Protein AF-A0AA36JBZ3-F1 (afdb_monomer)

pLDDT: mean 94.08, std 8.35, range [51.62, 98.69]

Sequence (199 aa):
MEAESQLAEFRVLQGPLFKKPGKDPAGPKVIRQTRKVGTTVPTTGRTWTGPAGGTWVELAQEKPGWMLVEGPGFNQPGPLLEEVKPGDEEPIVLFALSPIDDSKFCEICLKPNHTVKHAKHWLALRMPGLKVENIIVAKEKPSEKTHGQGLRNFPANWLLDDEVRMRDTPFKDGDELVFFYMGDAAQDVAAAKERLTAS

Solvent-accessible surface area (backbone atoms only — not comparable to full-atom values): 11401 Å² total; per-residue (Å²): 133,82,75,82,71,60,75,32,40,30,30,24,40,35,38,73,40,44,33,30,68,42,85,55,80,83,52,87,59,73,45,80,48,78,52,65,57,59,42,74,43,64,20,46,64,48,70,48,71,45,98,77,66,24,37,26,37,33,41,62,52,98,73,44,20,29,36,49,28,36,45,73,95,70,93,55,74,67,60,28,38,43,79,58,56,95,84,63,70,78,60,34,34,27,35,30,58,34,94,82,76,66,44,83,68,48,66,46,56,40,43,45,82,38,26,43,46,54,54,35,48,52,50,23,52,77,43,54,41,51,55,53,90,37,50,45,44,36,72,64,75,80,48,76,93,50,60,86,54,55,78,91,65,53,63,72,89,41,52,57,58,52,80,45,32,44,67,80,44,87,71,52,68,72,33,75,55,37,66,47,68,78,62,60,62,66,61,34,30,49,57,36,50,54,54,66,73,74,110

Foldseek 3Di:
DPPPQDKWKKFFFFFWKKKDFDQDQQDPDIDIDGDDGQDIFIFSQDWDQYPQRWIWTWGPDPGTIIITQDGPDPPQFDGRIDIDDVPFDRWAKAWEADQPPRHGQGIGTFGQQAFQLVVLVVVCRSQPQADSVQKWWFLDDDDPVCPPVPPVNPPPVRTGDRNHGPNNGPDGHYYYGDMDGNDDSVVRSVVRVVVVVVD

Mean predicted aligned error: 3.93 Å

Organism: NCBI:txid2562239

Secondary structure (DSSP, 8-state):
-------EEEEE-SSEEEEEESS-TT-S--EEEE--TT-EEEEEEEEEE-TTS-EEEEE-SSS-EEEEEE-SSSS--S-SEEEEPTTPPPPEEEEEE-TTT--EEEEEEE-TT-BHHHHHHHHHHHSTT--GGGEEEBSSPPPGGGTTS-GGGS-GGGBPPTT-BGGGSS--TT-EE-EEESS-HHHHHHHHHHHHHH-

Nearest PDB structures (foldseek):
  6u4k-assembly1_A  TM=6.296E-01  e=6.791E-02  Homo sapiens
  8tee-assembly1_B-2  TM=6.832E-01  e=1.504E-01  Mus musculus
  4a20-assembly1_A  TM=7.387E-01  e=3.731E-01  Saccharomyces cerevisiae
  6jpp-assembly1_A  TM=6.662E-01  e=5.876E-01  Homo sapiens
  5kho-assembly1_A  TM=7.827E-01  e=6.381E+00  Homo sapiens

Radius of gyration: 19.34 Å; Cα contacts (8 Å, |Δi|>4): 386; chains: 1; bounding box: 48×29×60 Å

Structure (mmCIF, N/CA/C/O backbone):
data_AF-A0AA36JBZ3-F1
#
_entry.id   AF-A0AA36JBZ3-F1
#
loop_
_atom_site.group_PDB
_atom_site.id
_atom_site.type_symbol
_atom_site.label_atom_id
_atom_site.label_alt_id
_atom_site.label_comp_id
_atom_site.label_asym_id
_atom_site.label_entity_id
_atom_site.label_seq_id
_atom_site.pdbx_PDB_ins_code
_atom_site.Cartn_x
_atom_site.Cartn_y
_atom_site.Cartn_z
_atom_site.occupancy
_atom_site.B_iso_or_equiv
_atom_site.auth_seq_id
_atom_site.auth_comp_id
_atom_site.auth_asym_id
_atom_site.auth_atom_id
_atom_site.pdbx_PDB_model_num
ATOM 1 N N . MET A 1 1 ? -13.295 -15.670 34.620 1.00 51.62 1 MET A N 1
ATOM 2 C CA . MET A 1 1 ? -11.966 -15.629 33.981 1.00 51.62 1 MET A CA 1
ATOM 3 C C . MET A 1 1 ? -12.069 -14.627 32.855 1.00 51.62 1 MET A C 1
ATOM 5 O O . MET A 1 1 ? -12.674 -14.938 31.839 1.00 51.62 1 MET A O 1
ATOM 9 N N . GLU A 1 2 ? -11.621 -13.398 33.086 1.00 62.22 2 GLU A N 1
ATOM 10 C CA . GLU A 1 2 ? -11.439 -12.441 31.996 1.00 62.22 2 GLU A CA 1
ATOM 11 C C . GLU A 1 2 ? -10.226 -12.925 31.201 1.00 62.22 2 GLU A C 1
ATOM 13 O O . GLU A 1 2 ? -9.165 -13.145 31.781 1.00 62.22 2 GLU A O 1
ATOM 18 N N . ALA A 1 3 ? -10.402 -13.207 29.911 1.00 68.56 3 ALA A N 1
ATOM 19 C CA . ALA A 1 3 ? -9.271 -13.512 29.049 1.00 68.56 3 ALA A CA 1
ATOM 20 C C . ALA A 1 3 ? -8.375 -12.269 29.013 1.00 68.56 3 ALA A C 1
ATOM 22 O O . ALA A 1 3 ? -8.860 -11.184 28.683 1.00 68.56 3 ALA A O 1
ATOM 23 N N . GLU A 1 4 ? -7.098 -12.412 29.372 1.00 72.25 4 GLU A N 1
ATOM 24 C CA . GLU A 1 4 ? -6.111 -11.359 29.147 1.00 72.25 4 GLU A CA 1
ATOM 25 C C . GLU A 1 4 ? -6.106 -11.044 27.649 1.00 72.25 4 GLU A C 1
ATOM 27 O O . GLU A 1 4 ? -5.671 -11.848 26.824 1.00 72.25 4 GLU A O 1
ATOM 32 N N . SER A 1 5 ? -6.680 -9.896 27.288 1.00 76.38 5 SER A N 1
ATOM 33 C CA . SER A 1 5 ? -6.695 -9.425 25.908 1.00 76.38 5 SER A CA 1
ATOM 34 C C . SER A 1 5 ? -5.256 -9.101 25.538 1.00 76.38 5 SER A C 1
ATOM 36 O O . SER A 1 5 ? -4.715 -8.092 25.993 1.00 76.38 5 SER A O 1
ATOM 38 N N . GLN A 1 6 ? -4.619 -9.972 24.757 1.00 86.81 6 GLN A N 1
ATOM 39 C CA . GLN A 1 6 ? -3.288 -9.700 24.231 1.00 86.81 6 GLN A CA 1
ATOM 40 C C . GLN A 1 6 ? -3.363 -8.430 23.381 1.00 86.81 6 GLN A C 1
ATOM 42 O O . GLN A 1 6 ? -4.219 -8.307 22.504 1.00 86.81 6 GLN A O 1
ATOM 47 N N . LEU A 1 7 ? -2.506 -7.456 23.691 1.00 95.12 7 LEU A N 1
ATOM 48 C CA . LEU A 1 7 ? -2.361 -6.268 22.860 1.00 95.12 7 LEU A CA 1
ATOM 49 C C . LEU A 1 7 ? -1.900 -6.705 21.468 1.00 95.12 7 LEU A C 1
ATOM 51 O O . LEU A 1 7 ? -1.009 -7.543 21.344 1.00 95.12 7 LEU A O 1
ATOM 55 N N . ALA A 1 8 ? -2.508 -6.125 20.440 1.00 96.69 8 ALA A N 1
ATOM 56 C CA . ALA A 1 8 ? -2.151 -6.370 19.051 1.00 96.69 8 ALA A CA 1
ATOM 57 C C . ALA A 1 8 ? -1.614 -5.083 18.429 1.00 96.69 8 ALA A C 1
ATOM 59 O O . ALA A 1 8 ? -2.025 -3.978 18.796 1.00 96.69 8 ALA A O 1
ATOM 60 N N . GLU A 1 9 ? -0.731 -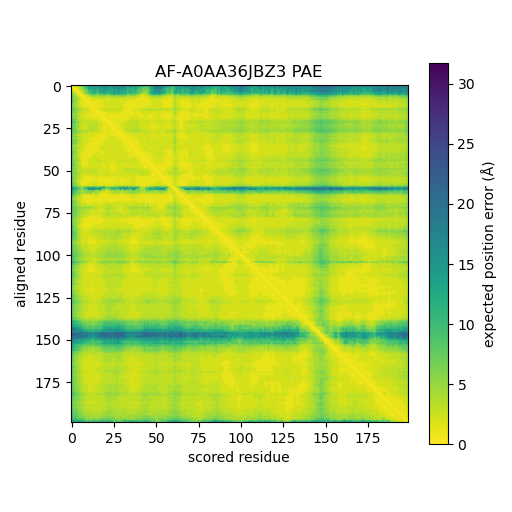5.205 17.449 1.00 97.31 9 GLU A N 1
ATOM 61 C CA . GLU A 1 9 ? -0.212 -4.063 16.706 1.00 97.31 9 GLU A CA 1
ATOM 62 C C . GLU A 1 9 ? -0.709 -4.100 15.269 1.00 97.31 9 GLU A C 1
ATOM 64 O O . GLU A 1 9 ? -0.748 -5.150 14.637 1.00 97.31 9 GLU A O 1
ATOM 69 N N . PHE A 1 10 ? -1.093 -2.939 14.746 1.00 98.12 10 PHE A N 1
ATOM 70 C CA . PHE A 1 10 ? -1.503 -2.790 13.356 1.00 98.12 10 PHE A CA 1
ATOM 71 C C . PHE A 1 10 ? -0.575 -1.815 12.645 1.00 98.12 10 PHE A C 1
ATOM 73 O O . PHE A 1 10 ? -0.396 -0.677 13.076 1.00 98.12 10 PHE A O 1
ATOM 80 N N . ARG A 1 11 ? 0.006 -2.247 11.534 1.00 98.31 11 ARG A N 1
ATOM 81 C CA . ARG A 1 11 ? 0.884 -1.463 10.675 1.00 98.31 11 ARG A CA 1
ATOM 82 C C . ARG A 1 11 ? 0.077 -0.604 9.716 1.00 98.31 11 ARG A C 1
ATOM 84 O O . ARG A 1 11 ? -0.879 -1.071 9.106 1.00 98.31 11 ARG A O 1
ATOM 91 N N . VAL A 1 12 ? 0.489 0.647 9.555 1.00 98.50 12 VAL A N 1
ATOM 92 C CA . VAL A 1 12 ? -0.096 1.603 8.614 1.00 98.50 12 VAL A CA 1
ATOM 93 C C . VAL A 1 12 ? 0.371 1.282 7.199 1.00 98.50 12 VAL A C 1
ATOM 95 O O . VAL A 1 12 ? 1.534 1.494 6.866 1.00 98.50 12 VAL A O 1
ATOM 98 N N . LEU A 1 13 ? -0.541 0.820 6.347 1.00 98.31 13 LEU A N 1
ATOM 99 C CA . LEU A 1 13 ? -0.263 0.553 4.934 1.00 98.31 13 LEU A CA 1
ATOM 100 C C . LEU A 1 13 ? -0.500 1.779 4.047 1.00 98.31 13 LEU A C 1
ATOM 102 O O . LEU A 1 13 ? 0.112 1.903 2.990 1.00 98.31 13 LEU A O 1
ATOM 106 N N . GLN A 1 14 ? -1.374 2.697 4.474 1.00 97.75 14 GLN A N 1
ATOM 107 C CA . GLN A 1 14 ? -1.726 3.903 3.722 1.00 97.75 14 GLN A CA 1
ATOM 108 C C . GLN A 1 14 ? -1.789 5.126 4.641 1.00 97.75 14 GLN A C 1
ATOM 110 O O . GLN A 1 14 ? -2.260 5.045 5.772 1.00 97.75 14 GLN A O 1
ATOM 115 N N . GLY A 1 15 ? -1.327 6.279 4.150 1.00 95.94 15 GLY A N 1
ATOM 116 C CA . GLY A 1 15 ? -1.215 7.489 4.968 1.00 95.94 15 GLY A CA 1
ATOM 117 C C . GLY A 1 15 ? -2.554 8.025 5.503 1.00 95.94 15 GLY A C 1
ATOM 118 O O . GLY A 1 15 ? -2.656 8.310 6.700 1.00 95.94 15 GLY A O 1
ATOM 119 N N . PRO A 1 16 ? -3.596 8.183 4.662 1.00 97.44 16 PRO A N 1
ATOM 120 C CA . PRO A 1 16 ? -4.928 8.564 5.123 1.00 97.44 16 PRO A CA 1
ATOM 121 C C . PRO A 1 16 ? -5.594 7.436 5.917 1.00 97.44 16 PRO A C 1
ATOM 123 O O . PRO A 1 16 ? -5.864 6.371 5.375 1.00 97.44 16 PRO A O 1
ATOM 126 N N . LEU A 1 17 ? -5.937 7.705 7.174 1.00 97.94 17 LEU A N 1
ATOM 127 C CA . LEU A 1 17 ? -6.653 6.789 8.055 1.00 97.94 17 LEU A CA 1
ATOM 128 C C . LEU A 1 17 ? -7.955 7.414 8.553 1.00 97.94 17 LEU A C 1
ATOM 130 O O . LEU A 1 17 ? -8.086 8.636 8.675 1.00 97.94 17 LEU A O 1
ATOM 134 N N . PHE A 1 18 ? -8.909 6.557 8.901 1.00 98.19 18 PHE A N 1
ATOM 135 C CA . PHE A 1 18 ? -10.221 6.963 9.394 1.00 98.19 18 PHE A CA 1
ATOM 136 C C . PHE A 1 18 ? -10.418 6.438 10.807 1.00 98.19 18 PHE A C 1
ATOM 138 O O . PHE A 1 18 ? -10.163 5.267 11.084 1.00 98.19 18 PHE A O 1
ATOM 145 N N . LYS A 1 19 ? -10.845 7.318 11.714 1.00 98.06 19 LYS A N 1
ATOM 146 C CA . LYS A 1 19 ? -11.070 7.002 13.124 1.00 98.06 19 LYS A CA 1
ATOM 147 C C . LYS A 1 19 ? -12.498 7.339 13.5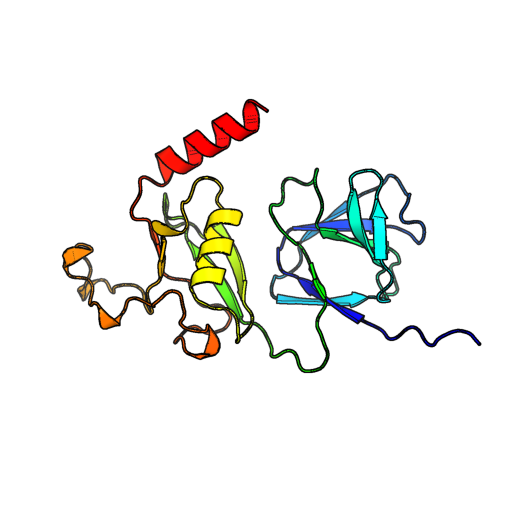34 1.00 98.06 19 LYS A C 1
ATOM 149 O O . LYS A 1 19 ? -12.983 8.431 13.251 1.00 98.06 19 LYS A O 1
ATOM 154 N N . LYS A 1 20 ? -13.140 6.451 14.283 1.00 97.88 20 LYS A N 1
ATOM 155 C CA . LYS A 1 20 ? -14.343 6.744 15.069 1.00 97.88 20 LYS A CA 1
ATOM 156 C C . LYS A 1 20 ? -13.921 7.056 16.506 1.00 97.88 20 LYS A C 1
ATOM 158 O O . LYS A 1 20 ? -13.288 6.207 17.134 1.00 97.88 20 LYS A O 1
ATOM 163 N N . PRO A 1 21 ? -14.150 8.275 17.024 1.00 97.62 21 PRO A N 1
ATOM 164 C CA . PRO A 1 21 ? -13.794 8.612 18.396 1.00 97.62 21 PRO A CA 1
ATOM 165 C C . PRO A 1 21 ? -14.789 8.003 19.391 1.00 97.62 21 PRO A C 1
ATOM 167 O O . PRO A 1 21 ? -15.983 7.950 19.114 1.00 97.62 21 PRO A O 1
ATOM 170 N N . GLY A 1 22 ? -14.303 7.638 20.578 1.00 96.19 22 GLY A N 1
ATOM 171 C CA . GLY A 1 22 ? -15.135 7.085 21.650 1.00 96.19 22 GLY A CA 1
ATOM 172 C C . GLY A 1 22 ? -15.108 5.558 21.705 1.00 96.19 22 GLY A C 1
ATOM 173 O O . GLY A 1 22 ? -14.511 4.901 20.862 1.00 96.19 22 GLY A O 1
ATOM 174 N N . LYS A 1 23 ? -15.718 4.996 22.752 1.00 96.00 23 LYS A N 1
ATOM 175 C CA . LYS A 1 23 ? -15.734 3.541 22.976 1.00 96.00 23 LYS A CA 1
ATOM 176 C C . LYS A 1 23 ? -16.742 2.821 22.081 1.00 96.00 23 LYS A C 1
ATOM 178 O O . LYS A 1 23 ? -16.503 1.681 21.710 1.00 96.00 23 LYS A O 1
ATOM 183 N N . ASP A 1 24 ? -17.836 3.490 21.724 1.00 97.06 24 ASP A N 1
ATOM 184 C CA . ASP A 1 24 ? -18.884 2.923 20.878 1.00 97.06 24 ASP A CA 1
ATOM 185 C C . ASP A 1 24 ? -18.497 2.986 19.383 1.00 97.06 24 ASP A C 1
ATOM 187 O O . ASP A 1 24 ? -18.426 4.086 18.819 1.00 97.06 24 ASP A O 1
ATOM 191 N N . PRO A 1 25 ? -18.263 1.840 18.713 1.00 97.31 25 PRO A N 1
ATOM 192 C CA . PRO A 1 25 ? -17.968 1.823 17.282 1.00 97.31 25 PRO A CA 1
ATOM 193 C C . PRO A 1 25 ? -19.168 2.220 16.402 1.00 97.31 25 PRO A C 1
ATOM 195 O O . PRO A 1 25 ? -18.985 2.647 15.254 1.00 97.31 25 PRO A O 1
ATOM 198 N N . ALA A 1 26 ? -20.401 2.137 16.914 1.00 97.31 26 ALA A N 1
ATOM 199 C CA . ALA A 1 26 ? -21.603 2.518 16.174 1.00 97.31 26 ALA A CA 1
ATOM 200 C C . ALA A 1 26 ? -21.773 4.044 16.051 1.00 97.31 26 ALA A C 1
ATOM 202 O O . ALA A 1 26 ? -22.603 4.509 15.268 1.00 97.31 26 ALA A O 1
ATOM 203 N N . GLY A 1 27 ? -20.947 4.831 16.751 1.00 96.44 27 GLY A N 1
ATOM 204 C CA . G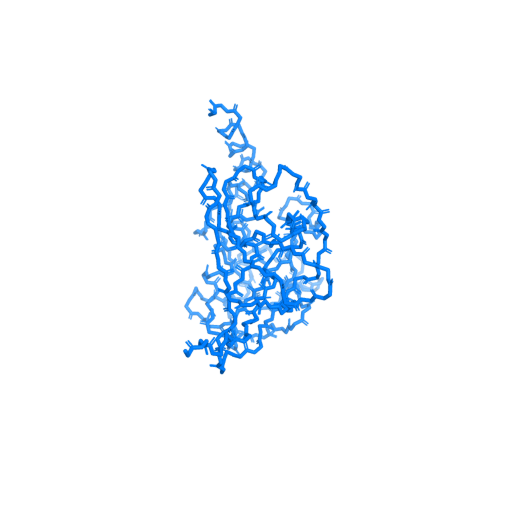LY A 1 27 ? -20.973 6.287 16.693 1.00 96.44 27 GLY A CA 1
ATOM 205 C C . GLY A 1 27 ? -20.897 6.830 15.252 1.00 96.44 27 GLY A C 1
ATOM 206 O O . GLY A 1 27 ? -20.078 6.362 14.447 1.00 96.44 27 GLY A O 1
ATOM 207 N N . PRO A 1 28 ? -21.705 7.848 14.897 1.00 96.25 28 PRO A N 1
ATOM 208 C CA . PRO A 1 28 ? -21.810 8.337 13.518 1.00 96.25 28 PRO A CA 1
ATOM 209 C C . PRO A 1 28 ? -20.586 9.150 13.076 1.00 96.25 28 PRO A C 1
ATOM 211 O O . PRO A 1 28 ? -20.330 9.305 11.884 1.00 96.25 28 PRO A O 1
ATOM 214 N N . LYS A 1 29 ? -19.813 9.682 14.028 1.00 97.75 29 LYS A N 1
ATOM 215 C CA . LYS A 1 29 ? -18.669 10.545 13.740 1.00 97.75 29 LYS A CA 1
ATOM 216 C C . LYS A 1 29 ? -17.484 9.723 13.235 1.00 97.75 29 LYS A C 1
ATOM 218 O O . LYS A 1 29 ? -16.972 8.867 13.949 1.00 97.75 29 LYS A O 1
ATOM 223 N N . VAL A 1 30 ? -16.990 10.062 12.049 1.00 97.88 30 VAL A N 1
ATOM 224 C CA . VAL A 1 30 ? -15.717 9.567 11.514 1.00 97.88 30 VAL A CA 1
ATOM 225 C C . VAL A 1 30 ? -14.812 10.763 11.248 1.00 97.88 30 VAL A C 1
ATOM 227 O O . VAL A 1 30 ? -15.228 11.736 10.625 1.00 97.88 30 VAL A O 1
ATOM 230 N N . ILE A 1 31 ? -13.579 10.709 11.741 1.00 97.94 31 ILE A N 1
ATOM 231 C CA . ILE A 1 31 ? -12.551 11.717 11.490 1.00 97.94 31 ILE A CA 1
ATOM 232 C C . ILE A 1 31 ? -11.475 11.130 10.583 1.00 97.94 31 ILE A C 1
ATOM 234 O O . ILE A 1 31 ? -11.046 9.990 10.768 1.00 97.94 31 ILE A O 1
ATOM 238 N N . ARG A 1 32 ? -11.025 11.921 9.611 1.00 97.94 32 ARG A N 1
ATOM 239 C CA . ARG A 1 32 ? -9.854 11.599 8.796 1.00 97.94 32 ARG A CA 1
ATOM 240 C C . ARG A 1 32 ? -8.608 12.136 9.491 1.00 97.94 32 ARG A C 1
ATOM 242 O O . ARG A 1 32 ? -8.600 13.272 9.956 1.00 97.94 32 ARG A O 1
ATOM 249 N N . GLN A 1 33 ? -7.563 11.327 9.552 1.00 97.50 33 GLN A N 1
ATOM 250 C CA . GLN A 1 33 ? -6.244 11.712 10.049 1.00 97.50 33 GLN A CA 1
ATOM 251 C C . GLN A 1 33 ? -5.167 11.133 9.132 1.00 97.50 33 GLN A C 1
ATOM 253 O O . GLN A 1 33 ? -5.409 10.142 8.449 1.00 97.50 33 GLN A O 1
ATOM 258 N N . THR A 1 34 ? -3.982 11.732 9.126 1.00 97.56 34 THR A N 1
ATOM 259 C CA . THR A 1 34 ? -2.836 11.216 8.367 1.00 97.56 34 THR A CA 1
ATOM 260 C C . THR A 1 34 ? -1.829 10.600 9.330 1.00 97.56 34 THR A C 1
ATOM 262 O O . THR A 1 34 ? -1.528 11.184 10.373 1.00 97.56 34 THR A O 1
ATOM 265 N N . ARG A 1 35 ? -1.308 9.420 8.997 1.00 97.44 35 ARG A N 1
ATOM 266 C CA . ARG A 1 35 ? -0.195 8.762 9.692 1.00 97.44 35 ARG A CA 1
ATOM 267 C C . ARG A 1 35 ? 0.913 8.434 8.696 1.00 97.44 35 ARG A C 1
ATOM 269 O O . ARG A 1 35 ? 0.667 8.355 7.498 1.00 97.44 35 ARG A O 1
ATOM 276 N N . LYS A 1 36 ? 2.135 8.263 9.198 1.00 97.81 36 LYS A N 1
ATOM 277 C CA . LYS A 1 36 ? 3.275 7.837 8.380 1.00 97.81 36 LYS A CA 1
ATOM 278 C C . LYS A 1 36 ? 3.105 6.356 8.016 1.00 97.81 36 LYS A C 1
ATOM 280 O O . LYS A 1 36 ? 2.887 5.539 8.914 1.00 97.81 36 LYS A O 1
ATOM 285 N N . VAL A 1 37 ? 3.203 6.019 6.731 1.00 98.44 37 VAL A N 1
ATOM 286 C CA . VAL A 1 37 ? 3.176 4.625 6.252 1.00 98.44 37 VAL A CA 1
ATOM 287 C C . VAL A 1 37 ? 4.335 3.837 6.877 1.00 98.44 37 VAL A C 1
ATOM 289 O O . VAL A 1 37 ? 5.395 4.399 7.147 1.00 98.44 37 VAL A O 1
ATOM 292 N N . GLY A 1 38 ? 4.106 2.562 7.189 1.00 97.88 38 GLY A N 1
ATOM 293 C CA . GLY A 1 38 ? 5.053 1.665 7.859 1.00 97.88 38 GLY A CA 1
ATOM 294 C C . GLY A 1 38 ? 5.064 1.756 9.387 1.00 97.88 38 GLY A C 1
ATOM 295 O O . GLY A 1 38 ? 5.503 0.815 10.036 1.00 97.88 38 GLY A O 1
ATOM 296 N N . THR A 1 39 ? 4.535 2.831 9.988 1.00 97.88 39 THR A N 1
ATOM 297 C CA . THR A 1 39 ? 4.428 2.921 11.459 1.00 97.88 39 THR A CA 1
ATOM 298 C C . THR A 1 39 ? 3.384 1.957 12.020 1.00 97.88 39 THR A C 1
ATOM 300 O O . THR A 1 39 ? 2.452 1.575 11.313 1.00 97.88 39 THR A O 1
ATOM 303 N N . THR A 1 40 ? 3.507 1.579 13.293 1.00 97.81 40 THR A N 1
ATOM 304 C CA . THR A 1 40 ? 2.532 0.724 13.982 1.00 97.81 40 THR A CA 1
ATOM 305 C C . THR A 1 40 ? 1.600 1.530 14.887 1.00 97.81 40 THR A C 1
ATOM 307 O O . THR A 1 40 ? 1.909 2.630 15.359 1.00 97.81 40 THR A O 1
ATOM 310 N N . VAL A 1 41 ? 0.406 0.988 15.099 1.00 97.19 41 VAL A N 1
ATOM 311 C CA . VAL A 1 41 ? -0.627 1.513 15.984 1.00 97.19 41 VAL A CA 1
ATOM 312 C C . VAL A 1 41 ? -0.962 0.419 16.995 1.00 97.19 41 VAL A C 1
ATOM 314 O O . VAL A 1 41 ? -1.396 -0.656 16.581 1.00 97.19 41 VAL A O 1
ATOM 317 N N . PRO A 1 42 ? -0.794 0.665 18.306 1.00 97.19 42 PRO A N 1
ATOM 318 C CA . PRO A 1 42 ? -1.180 -0.305 19.319 1.00 97.19 42 PRO A CA 1
ATOM 319 C C . PRO A 1 42 ? -2.706 -0.364 19.455 1.00 97.19 42 PRO A C 1
ATOM 321 O O . PRO A 1 42 ? -3.398 0.659 19.560 1.00 97.19 42 PRO A O 1
ATOM 324 N N . THR A 1 43 ? -3.232 -1.581 19.476 1.00 97.25 43 THR A N 1
ATOM 325 C CA . THR A 1 43 ? -4.659 -1.910 19.474 1.00 97.25 43 THR A CA 1
ATOM 326 C C . THR A 1 43 ? -4.976 -2.954 20.539 1.00 97.25 43 THR A C 1
ATOM 328 O O . THR A 1 43 ? -4.087 -3.622 21.068 1.00 97.25 43 THR A O 1
ATOM 331 N N . THR A 1 44 ? -6.255 -3.106 20.866 1.00 96.25 44 THR A N 1
ATOM 332 C CA . THR A 1 44 ? -6.714 -4.166 21.778 1.00 96.25 44 THR A CA 1
ATOM 333 C C . THR A 1 44 ? -6.924 -5.506 21.063 1.00 96.25 44 THR A C 1
ATOM 335 O O . THR A 1 44 ? -7.288 -6.482 21.712 1.00 96.25 44 THR A O 1
ATOM 338 N N . GLY A 1 45 ? -6.767 -5.546 19.732 1.00 95.62 45 GLY A N 1
ATOM 339 C CA . GLY A 1 45 ? -7.114 -6.689 18.880 1.00 95.62 45 GLY A CA 1
ATOM 340 C C . GLY A 1 45 ? -8.618 -6.866 18.638 1.00 95.62 45 GLY A C 1
ATOM 341 O O . GLY A 1 45 ? -9.015 -7.664 17.790 1.00 95.62 45 GLY A O 1
ATOM 342 N N . ARG A 1 46 ? -9.487 -6.114 19.331 1.00 96.31 46 ARG A N 1
ATOM 343 C CA . ARG A 1 46 ? -10.935 -6.196 19.107 1.00 96.31 46 ARG A CA 1
ATOM 344 C C . ARG A 1 46 ? -11.304 -5.567 17.778 1.00 96.31 46 ARG A C 1
ATOM 346 O O . ARG A 1 46 ? -10.927 -4.429 17.493 1.00 96.31 46 ARG A O 1
ATOM 353 N N . THR A 1 47 ? -12.101 -6.294 17.007 1.00 97.94 47 THR A N 1
ATOM 354 C CA . THR A 1 47 ? -12.602 -5.836 15.719 1.00 97.94 47 THR A CA 1
ATOM 355 C C . THR A 1 47 ? -14.109 -5.627 15.739 1.00 97.94 47 THR A C 1
ATOM 357 O O . THR A 1 47 ? -14.844 -6.216 16.533 1.00 97.94 47 THR A O 1
ATOM 360 N N . TRP A 1 48 ? -14.575 -4.738 14.869 1.00 98.19 48 TRP A N 1
ATOM 361 C CA . TRP A 1 48 ? -15.990 -4.484 14.641 1.00 98.19 48 TRP A CA 1
ATOM 362 C C . TRP A 1 48 ? -16.235 -4.263 13.154 1.00 98.19 48 TRP A C 1
ATOM 364 O O . TRP A 1 48 ? -15.540 -3.470 12.517 1.00 98.19 48 TRP A O 1
ATOM 374 N N . THR A 1 49 ? -17.240 -4.938 12.605 1.00 98.50 49 THR A N 1
ATOM 375 C CA . THR A 1 49 ? -17.679 -4.734 11.223 1.00 98.50 49 THR A CA 1
ATOM 376 C C . THR A 1 49 ? -18.833 -3.745 11.210 1.00 98.50 49 THR A C 1
ATOM 378 O O . THR A 1 49 ? -19.886 -3.983 11.802 1.00 98.50 49 THR A O 1
ATOM 381 N N . GLY A 1 50 ? -18.627 -2.614 10.545 1.00 97.44 50 GLY A N 1
ATOM 382 C CA . GLY A 1 50 ? -19.638 -1.575 10.436 1.00 97.44 50 GLY A CA 1
ATOM 383 C C . GLY A 1 50 ? -20.779 -1.937 9.484 1.00 97.44 50 GLY A C 1
ATOM 384 O O . GLY A 1 50 ? -20.650 -2.854 8.676 1.00 97.44 50 GLY A O 1
ATOM 385 N N . PRO A 1 51 ? -21.881 -1.167 9.503 1.00 96.94 51 PRO A N 1
ATOM 386 C CA . PRO A 1 51 ? -23.061 -1.438 8.674 1.00 96.94 51 PRO A CA 1
ATOM 387 C C . PRO A 1 51 ? -22.782 -1.375 7.163 1.00 96.94 51 PRO A C 1
ATOM 389 O O . PRO A 1 51 ? -23.480 -2.014 6.387 1.00 96.94 51 PRO A O 1
ATOM 392 N N . ALA A 1 52 ? -21.748 -0.639 6.742 1.00 96.38 52 ALA A N 1
ATOM 393 C CA . ALA A 1 52 ? -21.290 -0.590 5.352 1.00 96.38 52 ALA A CA 1
ATOM 394 C C . ALA A 1 52 ? -20.274 -1.701 4.999 1.00 96.38 52 ALA A C 1
ATOM 396 O O . ALA A 1 52 ? -19.678 -1.661 3.930 1.00 96.38 52 ALA A O 1
ATOM 397 N N . GLY A 1 53 ? -20.018 -2.655 5.900 1.00 97.19 53 GLY A N 1
ATOM 398 C CA . GLY A 1 53 ? -19.098 -3.778 5.684 1.00 97.19 53 GLY A CA 1
ATOM 399 C C . GLY A 1 53 ? -17.620 -3.495 5.972 1.00 97.19 53 GLY A C 1
ATOM 400 O O . GLY A 1 53 ? -16.802 -4.393 5.826 1.00 97.19 53 GLY A O 1
ATOM 401 N N . GLY A 1 54 ? -17.253 -2.279 6.389 1.00 98.00 54 GLY A N 1
ATOM 402 C CA . GLY A 1 54 ? -15.866 -1.967 6.755 1.00 98.00 54 GLY A CA 1
ATOM 403 C C . GLY A 1 54 ? -15.454 -2.572 8.099 1.00 98.00 54 GLY A C 1
ATOM 404 O O . GLY A 1 54 ? -16.228 -2.519 9.056 1.00 98.00 54 GLY A O 1
ATOM 405 N N . THR A 1 55 ? -14.230 -3.086 8.182 1.00 98.56 55 THR A N 1
ATOM 406 C CA . THR A 1 55 ? -13.622 -3.661 9.388 1.00 98.56 55 THR A CA 1
ATOM 407 C C . THR A 1 55 ? -12.859 -2.591 10.154 1.00 98.56 55 THR A C 1
ATOM 409 O O . THR A 1 55 ? -12.024 -1.882 9.594 1.00 98.56 55 THR A O 1
ATOM 412 N N . TRP A 1 56 ? -13.121 -2.482 11.451 1.00 98.50 56 TRP A N 1
ATOM 413 C CA . TRP A 1 56 ? -12.497 -1.519 12.353 1.00 98.50 56 TRP A CA 1
ATOM 414 C C . TRP A 1 56 ? -11.780 -2.245 13.481 1.00 98.50 56 TRP A C 1
ATOM 416 O O . TRP A 1 56 ? -12.260 -3.282 13.924 1.00 98.50 56 TRP A O 1
ATOM 426 N N . VAL A 1 57 ? -10.688 -1.672 13.980 1.00 98.25 57 VAL A N 1
ATOM 427 C CA . VAL A 1 57 ? -9.938 -2.177 15.136 1.00 98.25 57 VAL A CA 1
ATOM 428 C C . VAL A 1 57 ? -9.933 -1.155 16.274 1.00 98.25 57 VAL A C 1
ATOM 430 O O . VAL A 1 57 ? -9.767 0.046 16.040 1.00 98.25 57 VAL A O 1
ATOM 433 N N . GLU A 1 58 ? -10.147 -1.610 17.505 1.00 97.88 58 GLU A N 1
ATOM 434 C CA . GLU A 1 58 ? -10.159 -0.769 18.706 1.00 97.88 58 GLU A CA 1
ATOM 435 C C . GLU A 1 58 ? -8.734 -0.380 19.143 1.00 97.88 58 GLU A C 1
ATOM 437 O O . GLU A 1 58 ? -7.826 -1.204 19.238 1.00 97.88 58 GLU A O 1
ATOM 442 N N . LEU A 1 59 ? -8.531 0.903 19.442 1.00 97.56 59 LEU A N 1
ATOM 443 C CA . LEU A 1 59 ? -7.250 1.453 19.887 1.00 97.56 59 LEU A CA 1
ATOM 444 C C . LEU A 1 59 ? -6.999 1.192 21.375 1.00 97.56 59 LEU A C 1
ATOM 446 O O . LEU A 1 59 ? -7.875 1.442 22.198 1.00 97.56 59 LEU A O 1
ATOM 450 N N . ALA A 1 60 ? -5.766 0.818 21.728 1.00 95.44 60 ALA A N 1
ATOM 451 C CA . ALA A 1 60 ? -5.366 0.572 23.120 1.00 95.44 60 ALA A CA 1
ATOM 452 C C . ALA A 1 60 ? -4.912 1.835 23.890 1.00 95.44 60 ALA A C 1
ATOM 454 O O . ALA A 1 60 ? -4.608 1.760 25.076 1.00 95.44 60 ALA A O 1
ATOM 455 N N . GLN A 1 61 ? -4.820 2.996 23.230 1.00 87.44 61 GLN A N 1
ATOM 456 C CA . GLN A 1 61 ? -4.263 4.229 23.813 1.00 87.44 61 GLN A CA 1
ATOM 457 C C . GLN A 1 61 ? -5.282 5.048 24.627 1.00 87.44 61 GLN A C 1
ATOM 459 O O . GLN A 1 61 ? -6.491 4.873 24.499 1.00 87.44 61 GLN A O 1
ATOM 464 N N . GLU A 1 62 ? -4.786 6.051 25.368 1.00 71.81 62 GLU A N 1
ATOM 465 C CA . GLU A 1 62 ? -5.572 6.978 26.210 1.00 71.81 62 GLU A CA 1
ATOM 466 C C . GLU A 1 62 ? -6.752 7.663 25.496 1.00 71.81 62 GLU A C 1
ATOM 468 O O . GLU A 1 62 ? -7.709 8.095 26.137 1.00 71.81 62 GLU A O 1
ATOM 473 N N . LYS A 1 63 ? -6.701 7.780 24.161 1.00 91.25 63 LYS A N 1
ATOM 474 C CA . LYS A 1 63 ? -7.779 8.350 23.341 1.00 91.25 63 LYS A CA 1
ATOM 475 C C . LYS A 1 63 ? -8.600 7.233 22.690 1.00 91.25 63 LYS A C 1
ATOM 477 O O . LYS A 1 63 ? -8.313 6.914 21.523 1.00 91.25 63 LYS A O 1
ATOM 482 N N . PRO A 1 64 ? -9.643 6.709 23.367 1.00 93.69 64 PRO A N 1
ATOM 483 C CA . PRO A 1 64 ? -10.426 5.586 22.872 1.00 93.69 64 PRO A CA 1
ATOM 484 C C . PRO A 1 64 ? -11.003 5.880 21.490 1.00 93.69 64 PRO A C 1
ATOM 486 O O . PRO A 1 64 ? -11.298 7.028 21.121 1.00 93.69 64 PRO A O 1
ATOM 489 N N . GLY A 1 65 ? -11.129 4.828 20.703 1.00 97.25 65 GLY A N 1
ATOM 490 C CA . GLY A 1 65 ? -11.657 4.914 19.360 1.00 97.25 65 GLY A CA 1
ATOM 491 C C . GLY A 1 65 ? -11.357 3.676 18.553 1.00 97.25 65 GLY A C 1
ATOM 492 O O . GLY A 1 65 ? -10.639 2.783 18.990 1.00 97.25 65 GLY A O 1
ATOM 493 N N . TRP A 1 66 ? -11.876 3.696 17.340 1.00 98.25 66 TRP A N 1
ATOM 494 C CA . TRP A 1 66 ? -11.758 2.612 16.387 1.00 98.25 66 TRP A CA 1
ATOM 495 C C . TRP A 1 66 ? -11.106 3.142 15.122 1.00 98.25 66 TRP A C 1
ATOM 497 O O . TRP A 1 66 ? -11.479 4.221 14.661 1.00 98.25 66 TRP A O 1
ATOM 507 N N . MET A 1 67 ? -10.135 2.429 14.564 1.00 98.31 67 MET A N 1
ATOM 508 C CA . MET A 1 67 ? -9.507 2.780 13.290 1.00 98.31 67 MET A CA 1
ATOM 509 C C . MET A 1 67 ? -9.916 1.799 12.204 1.00 98.31 67 MET A C 1
ATOM 511 O O . MET A 1 67 ? -9.989 0.599 12.440 1.00 98.31 67 MET A O 1
ATOM 515 N N . LEU A 1 68 ? -10.228 2.330 11.025 1.00 98.56 68 LEU A N 1
ATOM 516 C CA . LEU A 1 68 ? -10.615 1.523 9.877 1.00 98.56 68 LEU A CA 1
ATOM 517 C C . LEU A 1 68 ? -9.405 0.715 9.396 1.00 98.56 68 LEU A C 1
ATOM 519 O O . LEU A 1 68 ? -8.366 1.296 9.082 1.00 98.56 68 LEU A O 1
ATOM 523 N N . VAL A 1 69 ? -9.568 -0.602 9.334 1.00 98.31 69 VAL A N 1
ATOM 524 C CA . VAL A 1 69 ? -8.605 -1.541 8.754 1.00 98.31 69 VAL A CA 1
ATOM 525 C C . VAL A 1 69 ? -8.798 -1.581 7.245 1.00 98.31 69 VAL A C 1
ATOM 527 O O . VAL A 1 69 ? -7.864 -1.305 6.503 1.00 98.31 69 VAL A O 1
ATOM 530 N N . GLU A 1 70 ? -10.023 -1.829 6.788 1.00 98.25 70 GLU A N 1
ATOM 531 C CA . GLU A 1 70 ? -10.407 -1.831 5.375 1.00 98.25 70 GLU A CA 1
ATOM 532 C C . GLU A 1 70 ? -11.924 -1.664 5.232 1.00 98.25 70 GLU A C 1
ATOM 534 O O . GLU A 1 70 ? -12.676 -1.962 6.161 1.00 98.25 70 GLU A O 1
ATOM 539 N N . GLY A 1 71 ? -12.399 -1.181 4.085 1.00 96.94 71 GLY A N 1
ATOM 540 C CA . GLY A 1 71 ? -13.833 -1.103 3.814 1.00 96.94 71 GLY A CA 1
ATOM 541 C C . GLY A 1 71 ? -14.220 -0.113 2.715 1.00 96.94 71 GLY A C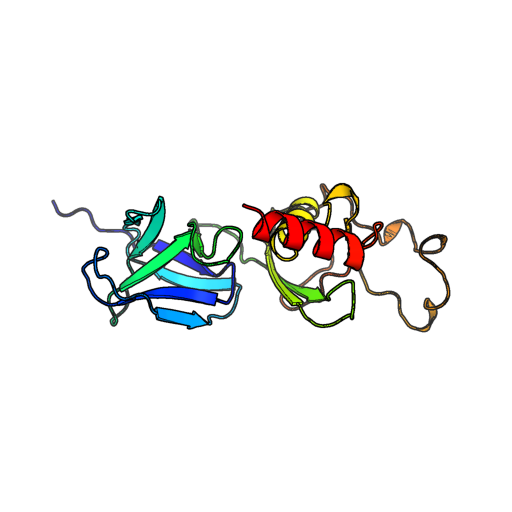 1
ATOM 542 O O . GLY A 1 71 ? -13.434 0.770 2.364 1.00 96.94 71 GLY A O 1
ATOM 543 N N . PRO A 1 72 ? -15.446 -0.227 2.179 1.00 96.31 72 PRO A N 1
ATOM 544 C CA . PRO A 1 72 ? -15.944 0.662 1.135 1.00 96.31 72 PRO A CA 1
ATOM 545 C C . PRO A 1 72 ? -16.307 2.055 1.680 1.00 96.31 72 PRO A C 1
ATOM 547 O O . PRO A 1 72 ? -16.423 2.267 2.885 1.00 96.31 72 PRO A O 1
ATOM 550 N N . GLY A 1 73 ? -16.525 3.014 0.773 1.00 94.25 73 GLY A N 1
ATOM 551 C CA . GLY A 1 73 ? -17.069 4.342 1.103 1.00 94.25 73 GLY A CA 1
ATOM 552 C C . GLY A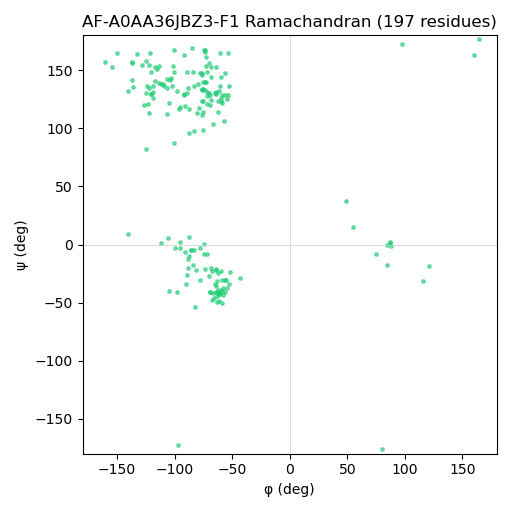 1 73 ? -16.043 5.408 1.510 1.00 94.25 73 GLY A C 1
ATOM 553 O O . GLY A 1 73 ? -16.425 6.535 1.809 1.00 94.25 73 GLY A O 1
ATOM 554 N N . PHE A 1 74 ? -14.746 5.088 1.489 1.00 94.56 74 PHE A N 1
ATOM 555 C CA . PHE A 1 74 ? -13.674 6.005 1.912 1.00 94.56 74 PHE A CA 1
ATOM 556 C C . PHE A 1 74 ? -12.769 6.496 0.777 1.00 94.56 74 PHE A C 1
ATOM 558 O O . PHE A 1 74 ? -11.817 7.241 1.026 1.00 94.56 74 PHE A O 1
ATOM 565 N N . ASN A 1 75 ? -13.053 6.078 -0.462 1.00 93.19 75 ASN A N 1
ATOM 566 C CA . ASN A 1 75 ? -12.219 6.348 -1.636 1.00 93.19 75 ASN A CA 1
ATOM 567 C C . ASN A 1 75 ? -10.731 6.016 -1.385 1.00 93.19 75 ASN A C 1
ATOM 569 O O . ASN A 1 75 ? -9.832 6.757 -1.780 1.00 93.19 75 ASN A O 1
ATOM 573 N N . GLN A 1 76 ? -10.482 4.939 -0.636 1.00 94.88 76 GLN A N 1
ATOM 574 C CA . GLN A 1 76 ? -9.157 4.367 -0.440 1.00 94.88 76 GLN A CA 1
ATOM 575 C C . GLN A 1 76 ? -9.208 2.914 -0.905 1.00 94.88 76 GLN A C 1
ATOM 577 O O . GLN A 1 76 ? -9.938 2.120 -0.311 1.00 94.88 76 GLN A O 1
ATOM 582 N N . PRO A 1 77 ? -8.501 2.572 -1.987 1.00 94.25 77 PRO A N 1
ATOM 583 C CA . PRO A 1 77 ? -8.463 1.206 -2.470 1.00 94.25 77 PRO A CA 1
ATOM 584 C C . PRO A 1 77 ? -7.541 0.363 -1.578 1.00 94.25 77 PRO A C 1
ATOM 586 O O . PRO A 1 77 ? -6.427 0.777 -1.255 1.00 94.25 77 PRO A O 1
ATOM 589 N N . GLY A 1 78 ? -8.009 -0.826 -1.194 1.00 95.12 78 GLY A N 1
ATOM 590 C CA . GLY A 1 78 ? -7.256 -1.778 -0.375 1.00 95.12 78 GLY A CA 1
ATOM 591 C C . GLY A 1 78 ? -7.237 -1.498 1.129 1.00 95.12 78 GLY A C 1
ATOM 592 O O . GLY A 1 78 ? -7.882 -0.562 1.609 1.00 95.12 78 GLY A O 1
ATOM 593 N N . PRO A 1 79 ? -6.476 -2.311 1.879 1.00 97.75 79 PRO A N 1
ATOM 594 C CA . PRO A 1 79 ? -6.370 -2.189 3.324 1.00 97.75 79 PRO A CA 1
ATOM 595 C C . PRO A 1 79 ? -5.540 -0.968 3.726 1.00 97.75 79 PRO A C 1
ATOM 597 O O . PRO A 1 79 ? -4.513 -0.648 3.123 1.00 97.75 79 PRO A O 1
ATOM 600 N N . LEU A 1 80 ? -5.997 -0.282 4.767 1.00 98.19 80 LEU A N 1
ATOM 601 C CA . LEU A 1 80 ? -5.339 0.861 5.397 1.00 98.19 80 LEU A CA 1
ATOM 602 C C . LEU A 1 80 ? -4.398 0.431 6.519 1.00 98.19 80 LEU A C 1
ATOM 604 O O . LEU A 1 80 ? -3.371 1.076 6.743 1.00 98.19 80 LEU A O 1
ATOM 608 N 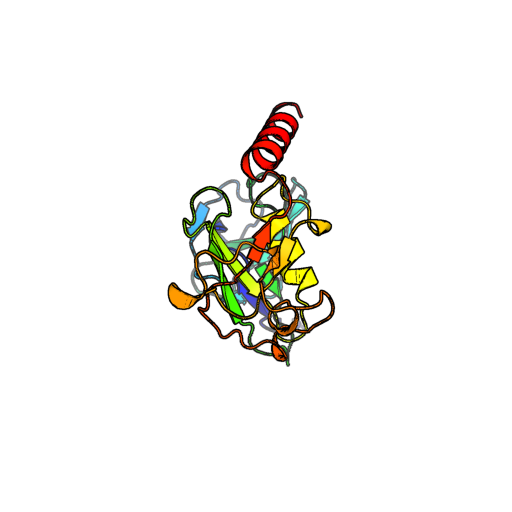N . LEU A 1 81 ? -4.767 -0.641 7.219 1.00 98.44 81 LEU A N 1
ATOM 609 C CA . LEU A 1 81 ? -4.000 -1.240 8.298 1.00 98.44 81 LEU A CA 1
ATOM 610 C C . LEU A 1 81 ? -3.837 -2.742 8.063 1.00 98.44 81 LEU A C 1
ATOM 612 O O . LEU A 1 81 ? -4.689 -3.375 7.445 1.00 98.44 81 LEU A O 1
ATOM 616 N N . GLU A 1 82 ? -2.777 -3.311 8.617 1.00 98.25 82 GLU A N 1
ATOM 617 C CA . GLU A 1 82 ? -2.531 -4.752 8.635 1.00 98.25 82 GLU A CA 1
ATOM 618 C C . GLU A 1 82 ? -2.054 -5.176 10.020 1.00 98.25 82 GLU A C 1
ATOM 620 O O . GLU A 1 82 ? -1.204 -4.511 10.605 1.00 98.25 82 GLU A O 1
ATOM 625 N N . GLU A 1 83 ? -2.580 -6.279 10.547 1.00 98.06 83 GLU A N 1
ATOM 626 C CA . GLU A 1 83 ? -2.117 -6.840 11.816 1.00 98.06 83 GLU A CA 1
ATOM 627 C C . GLU A 1 83 ? -0.659 -7.320 11.708 1.00 98.06 83 GLU A C 1
ATOM 629 O O . GLU A 1 83 ? -0.291 -8.059 10.789 1.00 98.06 83 GLU A O 1
ATOM 634 N N . VAL A 1 84 ? 0.174 -6.909 12.663 1.00 97.94 84 VAL A N 1
ATOM 635 C CA . VAL A 1 84 ? 1.566 -7.342 12.795 1.00 97.94 84 VAL A CA 1
ATOM 636 C C . VAL A 1 84 ? 1.598 -8.611 13.631 1.00 97.94 84 VAL A C 1
ATOM 638 O O . VAL A 1 84 ? 1.234 -8.604 14.807 1.00 97.94 84 VAL A O 1
ATOM 641 N N . LYS A 1 85 ? 2.048 -9.713 13.029 1.00 97.06 85 LYS A N 1
ATOM 642 C CA . LYS A 1 85 ? 2.173 -10.988 13.739 1.00 97.06 85 LYS A CA 1
ATOM 643 C C . LYS A 1 85 ? 3.500 -11.058 14.499 1.00 97.06 85 LYS A C 1
ATOM 645 O O . LYS A 1 85 ? 4.499 -10.517 14.025 1.00 97.06 85 LYS A O 1
ATOM 650 N N . PRO A 1 86 ? 3.561 -11.757 15.648 1.00 95.62 86 PRO A N 1
ATOM 651 C CA . PRO A 1 86 ? 4.827 -12.009 16.325 1.00 95.62 86 PRO A CA 1
ATOM 652 C C . PRO A 1 86 ? 5.838 -12.680 15.388 1.00 95.62 86 PRO A C 1
ATOM 654 O O . PRO A 1 86 ? 5.551 -13.726 14.807 1.00 95.62 86 PRO A O 1
ATOM 657 N N . GLY A 1 87 ? 7.020 -12.077 15.253 1.00 95.81 87 GLY A N 1
ATOM 658 C CA . GLY A 1 87 ? 8.074 -12.555 14.355 1.00 95.81 87 GLY A CA 1
ATOM 659 C C . GLY A 1 87 ? 7.985 -12.037 12.917 1.00 95.81 87 GLY A C 1
ATOM 660 O O . GLY A 1 87 ? 8.849 -12.395 12.118 1.00 95.81 87 GLY A O 1
ATOM 661 N N . ASP A 1 88 ? 7.000 -11.195 12.580 1.00 96.81 88 ASP A N 1
ATOM 662 C CA . ASP A 1 88 ? 7.022 -10.452 11.318 1.00 96.81 88 ASP A CA 1
ATOM 663 C C . ASP A 1 88 ? 8.290 -9.589 11.258 1.00 96.81 88 ASP A C 1
ATOM 665 O O . ASP A 1 88 ? 8.591 -8.824 12.175 1.00 96.81 88 ASP A O 1
ATOM 669 N N . GLU A 1 89 ? 9.025 -9.702 10.155 1.00 97.38 89 GLU A N 1
ATOM 670 C CA . GLU A 1 89 ? 10.161 -8.827 9.877 1.00 97.38 89 GLU A CA 1
ATOM 671 C C . GLU A 1 89 ? 9.683 -7.383 9.609 1.00 97.38 89 GLU A C 1
ATOM 673 O O . GLU A 1 89 ? 8.560 -7.153 9.138 1.00 9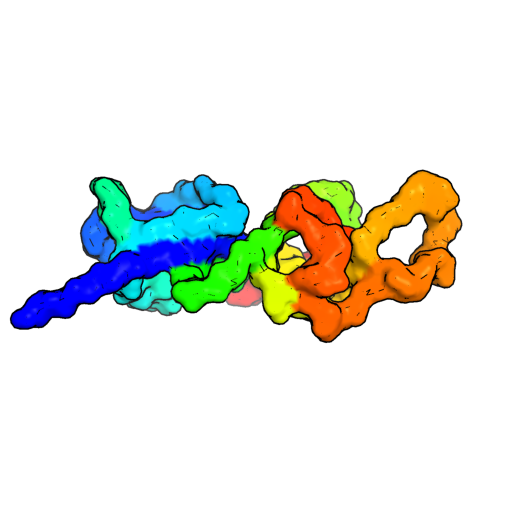7.38 89 GLU A O 1
ATOM 678 N N . GLU A 1 90 ? 10.547 -6.402 9.889 1.00 97.38 90 GLU A N 1
ATOM 679 C CA . GLU A 1 90 ? 10.265 -4.992 9.596 1.00 97.38 90 GLU A CA 1
ATOM 680 C C . GLU A 1 90 ? 10.067 -4.783 8.083 1.00 97.38 90 GLU A C 1
ATOM 682 O O . GLU A 1 90 ? 10.861 -5.281 7.276 1.00 97.38 90 GLU A O 1
ATOM 687 N N . PRO A 1 91 ? 9.005 -4.074 7.664 1.00 98.12 91 PRO A N 1
ATOM 688 C CA . PRO A 1 91 ? 8.765 -3.781 6.263 1.00 98.12 91 PRO A CA 1
ATOM 689 C C . PRO A 1 91 ? 9.737 -2.705 5.769 1.00 98.12 91 PRO A C 1
ATOM 691 O O . PRO A 1 91 ? 10.314 -1.951 6.550 1.00 98.12 91 PRO A O 1
ATOM 694 N N . ILE A 1 92 ? 9.821 -2.559 4.452 1.00 98.50 92 ILE A N 1
ATOM 695 C CA . ILE A 1 92 ? 10.369 -1.356 3.823 1.00 98.50 92 ILE A CA 1
ATOM 696 C C . ILE A 1 92 ? 9.223 -0.504 3.280 1.00 98.50 92 ILE A C 1
ATOM 698 O O . ILE A 1 92 ? 8.226 -1.024 2.764 1.00 98.50 92 ILE A O 1
ATOM 702 N N . VAL A 1 93 ? 9.348 0.812 3.396 1.00 98.56 93 VAL A N 1
ATOM 703 C CA . VAL A 1 93 ? 8.437 1.782 2.795 1.00 98.56 93 VAL A CA 1
ATOM 704 C C . VAL A 1 93 ? 9.136 2.427 1.613 1.00 98.56 93 VAL A C 1
ATOM 706 O O . VAL A 1 93 ? 10.088 3.182 1.779 1.00 98.56 93 VAL A O 1
ATOM 709 N N . LEU A 1 94 ? 8.640 2.150 0.413 1.00 98.38 94 LEU A N 1
ATOM 710 C CA . LEU A 1 94 ? 9.132 2.767 -0.816 1.00 98.38 94 LEU A CA 1
ATOM 711 C C . LEU A 1 94 ? 8.189 3.886 -1.237 1.00 98.38 94 LEU A C 1
ATOM 713 O O . LEU A 1 94 ? 6.980 3.794 -1.012 1.00 98.38 94 LEU A O 1
ATOM 717 N N . PHE A 1 95 ? 8.702 4.931 -1.878 1.00 97.75 95 PHE A N 1
ATOM 718 C CA . PHE A 1 95 ? 7.848 5.905 -2.554 1.00 97.75 95 PHE A CA 1
ATOM 719 C C . PHE A 1 95 ? 7.862 5.673 -4.060 1.00 97.75 95 PHE A C 1
ATOM 721 O O . PHE A 1 95 ? 8.883 5.327 -4.639 1.00 97.75 95 PHE A O 1
ATOM 728 N N . ALA A 1 96 ? 6.721 5.874 -4.703 1.00 97.25 96 ALA A N 1
ATOM 729 C CA . ALA A 1 96 ? 6.576 5.713 -6.138 1.00 97.25 96 ALA A CA 1
ATOM 730 C C . ALA A 1 96 ? 6.295 7.067 -6.798 1.00 97.25 96 ALA A C 1
ATOM 732 O O . ALA A 1 96 ? 5.523 7.884 -6.274 1.00 97.25 96 ALA A O 1
ATOM 733 N N . LEU A 1 97 ? 6.925 7.294 -7.949 1.00 95.81 97 LEU A N 1
ATOM 734 C CA . LEU A 1 97 ? 6.652 8.443 -8.805 1.00 95.81 97 LEU A CA 1
ATOM 735 C C . LEU A 1 97 ? 5.532 8.114 -9.796 1.00 95.81 97 LEU A C 1
ATOM 737 O O . LEU A 1 97 ? 5.322 6.964 -10.177 1.00 95.81 97 LEU A O 1
ATOM 741 N N . SER A 1 98 ? 4.754 9.125 -10.152 1.00 94.88 98 SER A N 1
ATOM 742 C CA . SER A 1 98 ? 3.692 9.027 -11.143 1.00 94.88 98 SER A CA 1
ATOM 743 C C . SER A 1 98 ? 4.313 8.845 -12.530 1.00 94.88 98 SER A C 1
ATOM 745 O O . SER A 1 98 ? 5.162 9.647 -12.910 1.00 94.88 98 SER A O 1
ATOM 747 N N . PRO A 1 99 ? 3.871 7.860 -13.332 1.00 93.06 99 PRO A N 1
ATOM 748 C CA . PRO A 1 99 ? 4.407 7.646 -14.675 1.00 93.06 99 PRO A CA 1
ATOM 749 C C . PRO A 1 99 ? 3.919 8.703 -15.685 1.00 93.06 99 PRO A C 1
ATOM 751 O O . PRO A 1 99 ? 4.230 8.603 -16.867 1.00 93.06 99 PRO A O 1
ATOM 754 N N . ILE A 1 100 ? 3.098 9.668 -15.249 1.00 93.62 100 ILE A N 1
ATOM 755 C CA . ILE A 1 100 ? 2.516 10.721 -16.093 1.00 93.62 100 ILE A CA 1
ATOM 756 C C . ILE A 1 100 ? 3.330 12.017 -15.988 1.00 93.62 100 ILE A C 1
ATOM 758 O O . ILE A 1 100 ? 3.517 12.706 -16.986 1.00 93.62 100 ILE A O 1
ATOM 762 N N . ASP A 1 101 ? 3.776 12.365 -14.781 1.00 94.00 101 ASP A N 1
ATOM 763 C CA . ASP A 1 101 ? 4.369 13.672 -14.470 1.00 94.00 101 ASP A CA 1
ATOM 764 C C . ASP A 1 101 ? 5.574 13.603 -13.516 1.00 94.00 101 ASP A C 1
ATOM 766 O O . ASP A 1 101 ? 6.023 14.638 -13.027 1.00 94.00 101 ASP A O 1
ATOM 770 N N . ASP A 1 102 ? 6.079 12.399 -13.222 1.00 91.56 102 ASP A N 1
ATOM 771 C CA . ASP A 1 102 ? 7.196 12.121 -12.308 1.00 91.56 102 ASP A CA 1
ATOM 772 C C . ASP A 1 102 ? 7.028 12.681 -10.880 1.00 91.56 102 ASP A C 1
ATOM 774 O O . ASP A 1 102 ? 7.975 12.716 -10.090 1.00 91.56 102 ASP A O 1
ATOM 778 N N . SER A 1 103 ? 5.817 13.091 -10.490 1.00 94.69 103 SER A N 1
ATOM 779 C CA . SER A 1 103 ? 5.540 13.573 -9.136 1.00 94.69 103 SER A CA 1
ATOM 780 C C . SER A 1 103 ? 5.443 12.411 -8.139 1.00 94.69 103 SER A C 1
ATOM 782 O O . SER A 1 103 ? 4.956 11.328 -8.469 1.00 94.69 103 SER A O 1
ATOM 784 N N . LYS A 1 104 ? 5.884 12.602 -6.884 1.00 94.44 104 LYS A N 1
ATOM 785 C CA . LYS A 1 104 ? 5.693 11.589 -5.826 1.00 94.44 104 LYS A CA 1
ATOM 786 C C . LYS A 1 104 ? 4.195 11.382 -5.601 1.00 94.44 104 LYS A C 1
ATOM 788 O O . LYS A 1 104 ? 3.526 12.284 -5.099 1.00 94.44 104 LYS A O 1
ATOM 793 N N . PHE A 1 105 ? 3.682 10.190 -5.917 1.00 93.50 105 PHE A N 1
ATOM 794 C CA . PHE A 1 105 ? 2.240 9.931 -5.874 1.00 93.50 105 PHE A CA 1
ATOM 795 C C . PHE A 1 105 ? 1.809 9.089 -4.669 1.00 93.50 105 PHE A C 1
ATOM 797 O O . PHE A 1 105 ? 0.778 9.376 -4.056 1.00 93.50 105 PHE A O 1
ATOM 804 N N . CYS A 1 106 ? 2.574 8.059 -4.288 1.00 95.75 106 CYS A N 1
ATOM 805 C CA . CYS A 1 106 ? 2.249 7.255 -3.111 1.00 95.75 106 CYS A CA 1
ATOM 806 C C . CYS A 1 106 ? 3.469 6.663 -2.408 1.00 95.75 106 CYS A C 1
ATOM 808 O O . CYS A 1 106 ? 4.566 6.592 -2.954 1.00 95.75 106 CYS A O 1
ATOM 810 N N . GLU A 1 107 ? 3.231 6.206 -1.182 1.00 97.94 107 GLU A N 1
ATOM 811 C CA . GLU A 1 107 ? 4.128 5.350 -0.410 1.00 97.94 107 GLU A CA 1
ATOM 812 C C . GLU A 1 107 ? 3.541 3.936 -0.391 1.00 97.94 107 GLU A C 1
ATOM 814 O O . GLU A 1 107 ? 2.318 3.778 -0.335 1.00 97.94 107 GLU A O 1
ATOM 819 N N . ILE A 1 108 ? 4.400 2.923 -0.467 1.00 97.81 108 ILE A N 1
ATOM 820 C CA . ILE A 1 108 ? 4.037 1.508 -0.508 1.00 97.81 108 ILE A CA 1
ATOM 821 C C . ILE A 1 108 ? 4.812 0.794 0.592 1.00 97.81 108 ILE A C 1
ATOM 823 O O . ILE A 1 108 ? 6.041 0.793 0.593 1.00 97.81 108 ILE A O 1
ATOM 827 N N . CYS A 1 109 ? 4.087 0.175 1.519 1.00 98.38 109 CYS A N 1
ATOM 828 C CA . CYS A 1 109 ? 4.667 -0.646 2.572 1.00 98.38 109 CYS A CA 1
ATOM 829 C C . CYS A 1 109 ? 4.760 -2.102 2.101 1.00 98.38 109 CYS A C 1
ATOM 831 O O . CYS A 1 109 ? 3.741 -2.719 1.780 1.00 98.38 109 CYS A O 1
ATOM 833 N N . LEU A 1 110 ? 5.970 -2.655 2.043 1.00 98.38 110 LEU A N 1
ATOM 834 C CA . LEU A 1 110 ? 6.220 -4.014 1.571 1.00 98.38 110 LEU A CA 1
ATOM 835 C C . LEU A 1 110 ? 6.970 -4.817 2.629 1.00 98.38 110 LEU A C 1
ATOM 837 O O . LEU A 1 110 ? 8.003 -4.384 3.134 1.00 98.38 110 LEU A O 1
ATOM 841 N N . LYS A 1 111 ? 6.470 -6.016 2.938 1.00 98.19 111 LYS A N 1
ATOM 842 C CA . LYS A 1 111 ? 7.170 -6.958 3.810 1.00 98.19 111 LYS A CA 1
ATOM 843 C C . LYS A 1 111 ? 8.379 -7.565 3.089 1.00 98.19 111 LYS A C 1
ATOM 845 O O . LYS A 1 111 ? 8.329 -7.729 1.867 1.00 98.19 111 LYS A O 1
ATOM 850 N N . PRO A 1 112 ? 9.417 -8.006 3.818 1.00 98.12 112 PRO A N 1
ATOM 851 C CA . PRO A 1 112 ? 10.592 -8.659 3.229 1.00 98.12 112 PRO A CA 1
ATOM 852 C C . PRO A 1 112 ? 10.274 -9.885 2.357 1.00 98.12 112 PRO A C 1
ATOM 854 O O . PRO A 1 112 ? 10.982 -10.162 1.387 1.00 98.12 112 PRO A O 1
ATOM 857 N N . ASN A 1 113 ? 9.196 -10.609 2.674 1.00 97.75 113 ASN A N 1
ATOM 858 C CA . ASN A 1 113 ? 8.733 -11.784 1.933 1.00 97.75 113 ASN A CA 1
ATOM 859 C C . ASN A 1 113 ? 7.786 -11.468 0.761 1.00 97.75 113 ASN A C 1
ATOM 861 O O . ASN A 1 113 ? 7.495 -12.377 -0.018 1.00 97.75 113 ASN A O 1
ATOM 865 N N . HIS A 1 114 ? 7.304 -10.228 0.626 1.00 98.44 114 HIS A N 1
ATOM 866 C CA . HIS A 1 114 ? 6.543 -9.817 -0.550 1.00 98.44 114 HIS A CA 1
ATOM 867 C C . HIS A 1 114 ? 7.432 -9.888 -1.787 1.00 98.44 114 HIS A C 1
ATOM 869 O O . HIS A 1 114 ? 8.649 -9.744 -1.698 1.00 98.44 114 HIS A O 1
ATOM 875 N N . THR A 1 115 ? 6.819 -10.106 -2.943 1.00 98.69 115 THR A N 1
ATOM 876 C CA . THR A 1 115 ? 7.527 -10.139 -4.224 1.00 98.69 115 THR A CA 1
ATOM 877 C C . THR A 1 115 ? 7.361 -8.832 -4.992 1.00 98.69 115 THR A C 1
ATOM 879 O O . THR A 1 115 ? 6.484 -8.022 -4.683 1.00 98.69 115 THR A O 1
ATOM 882 N N . VAL A 1 116 ? 8.154 -8.637 -6.040 1.00 98.62 116 VAL A N 1
ATOM 883 C CA . VAL A 1 116 ? 8.012 -7.511 -6.977 1.00 98.62 116 VAL A CA 1
ATOM 884 C C . VAL A 1 116 ? 6.595 -7.442 -7.549 1.00 98.62 116 VAL A C 1
ATOM 886 O O . VAL A 1 116 ? 6.018 -6.358 -7.644 1.00 98.62 116 VAL A O 1
ATOM 889 N N . LYS A 1 117 ? 5.968 -8.589 -7.828 1.00 98.62 117 LYS A N 1
ATOM 890 C CA . LYS A 1 117 ? 4.560 -8.661 -8.238 1.00 98.62 117 LYS A CA 1
ATOM 891 C C . LYS A 1 117 ? 3.611 -8.007 -7.232 1.00 98.62 117 LYS A C 1
ATOM 893 O O . LYS A 1 117 ? 2.699 -7.286 -7.633 1.00 98.62 117 LYS A O 1
ATOM 898 N N . HIS A 1 118 ? 3.839 -8.190 -5.929 1.00 98.38 118 HIS A N 1
ATOM 899 C CA . HIS A 1 118 ? 3.041 -7.521 -4.895 1.00 98.38 118 HIS A CA 1
ATOM 900 C C . HIS A 1 118 ? 3.197 -5.997 -4.971 1.00 98.38 118 HIS A C 1
ATOM 902 O O . HIS A 1 118 ? 2.203 -5.280 -4.870 1.00 98.38 118 HIS A O 1
ATOM 908 N N . ALA A 1 119 ? 4.412 -5.493 -5.213 1.00 98.38 119 ALA A N 1
ATOM 909 C CA . ALA A 1 119 ? 4.644 -4.064 -5.419 1.00 98.38 119 ALA A CA 1
ATOM 910 C C . ALA A 1 119 ? 3.882 -3.529 -6.648 1.00 98.38 119 ALA A C 1
ATOM 912 O O . ALA A 1 119 ? 3.237 -2.483 -6.561 1.00 98.38 119 ALA A O 1
ATOM 913 N N . LYS A 1 120 ? 3.864 -4.275 -7.763 1.00 98.44 120 LYS A N 1
ATOM 914 C CA . LYS A 1 120 ? 3.078 -3.922 -8.962 1.00 98.44 120 LYS A CA 1
ATOM 915 C C . LYS A 1 120 ? 1.577 -3.866 -8.677 1.00 98.44 120 LYS A C 1
ATOM 917 O O . LYS A 1 120 ? 0.905 -2.933 -9.113 1.00 98.44 120 LYS A O 1
ATOM 922 N N . HIS A 1 121 ? 1.050 -4.824 -7.914 1.00 98.19 121 HIS A N 1
ATOM 923 C CA . HIS A 1 121 ? -0.349 -4.798 -7.486 1.00 98.19 121 HIS A CA 1
ATOM 924 C C . HIS A 1 121 ? -0.662 -3.570 -6.628 1.00 98.19 121 HIS A C 1
ATOM 926 O O . HIS A 1 121 ? -1.692 -2.937 -6.846 1.00 98.19 121 HIS A O 1
ATOM 932 N N . TRP A 1 122 ? 0.228 -3.185 -5.710 1.00 97.94 122 TRP A N 1
ATOM 933 C CA . TRP A 1 122 ? 0.067 -1.951 -4.940 1.00 97.94 122 TRP A CA 1
ATOM 934 C C . TRP A 1 122 ? 0.055 -0.705 -5.829 1.00 97.94 122 TRP A C 1
ATOM 936 O O . TRP A 1 122 ? -0.805 0.153 -5.645 1.00 97.94 122 TRP A O 1
ATOM 946 N N . LEU A 1 123 ? 0.940 -0.615 -6.824 1.00 97.62 123 LEU A N 1
ATOM 947 C CA . LEU A 1 123 ? 0.936 0.485 -7.794 1.00 97.62 123 LEU A CA 1
ATOM 948 C C . LEU A 1 123 ? -0.398 0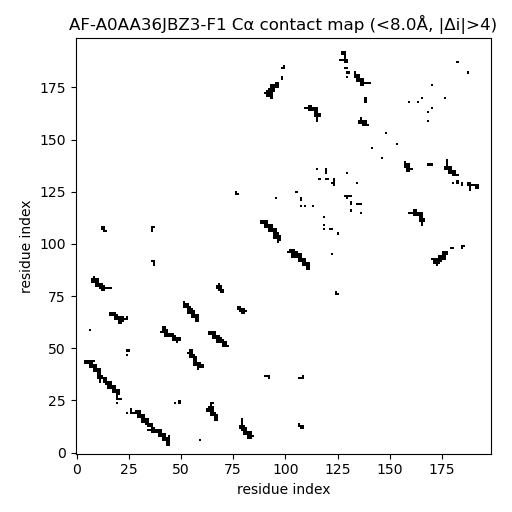.567 -8.552 1.00 97.62 123 LEU A C 1
ATOM 950 O O . LEU A 1 123 ? -1.023 1.626 -8.577 1.00 97.62 123 LEU A O 1
ATOM 954 N N . ALA A 1 124 ? -0.869 -0.553 -9.106 1.00 97.38 124 ALA A N 1
ATOM 955 C CA . ALA A 1 124 ? -2.133 -0.621 -9.843 1.00 97.38 124 ALA A CA 1
ATOM 956 C C . ALA A 1 124 ? -3.357 -0.314 -8.967 1.00 97.38 124 ALA A C 1
ATOM 958 O O . ALA A 1 124 ? -4.311 0.327 -9.408 1.00 97.38 124 ALA A O 1
ATOM 959 N N . LEU A 1 125 ? -3.315 -0.728 -7.701 1.00 96.19 125 LEU A N 1
ATOM 960 C CA . LEU A 1 125 ? -4.353 -0.430 -6.723 1.00 96.19 125 LEU A CA 1
ATOM 961 C C . LEU A 1 125 ? -4.402 1.067 -6.395 1.00 96.19 125 LEU A C 1
ATOM 963 O O . LEU A 1 125 ? -5.483 1.641 -6.291 1.00 96.19 125 LEU A O 1
ATOM 967 N N . ARG A 1 126 ? -3.238 1.708 -6.235 1.00 95.25 126 ARG A N 1
ATOM 968 C CA . ARG A 1 126 ? -3.116 3.124 -5.851 1.00 95.25 126 ARG A CA 1
ATOM 969 C C . ARG A 1 126 ? -3.294 4.088 -7.023 1.00 95.25 126 ARG A C 1
ATOM 971 O O . ARG A 1 126 ? -3.663 5.239 -6.794 1.00 95.25 126 ARG A O 1
ATOM 978 N N . MET A 1 127 ? -3.087 3.625 -8.251 1.00 95.81 127 MET A N 1
ATOM 979 C CA . MET A 1 127 ? -3.357 4.364 -9.481 1.00 95.81 127 MET A CA 1
ATOM 980 C C . MET A 1 127 ? -4.299 3.548 -10.383 1.00 95.81 127 MET A C 1
ATOM 982 O O . MET A 1 127 ? -3.838 2.859 -11.298 1.00 95.81 127 MET A O 1
ATOM 986 N N . PRO A 1 128 ? -5.625 3.613 -10.131 1.00 95.44 128 PRO A N 1
ATOM 987 C CA . PRO A 1 128 ? -6.606 2.858 -10.899 1.00 95.44 128 PRO A CA 1
ATOM 988 C C . PRO A 1 128 ? -6.467 3.109 -12.400 1.00 95.44 128 PRO A C 1
ATOM 990 O O . PRO A 1 128 ? -6.455 4.257 -12.843 1.00 95.44 128 PRO A O 1
ATOM 993 N N . GLY A 1 129 ? -6.380 2.024 -13.167 1.00 96.25 129 GLY A N 1
ATOM 994 C CA . GLY A 1 129 ? -6.170 2.045 -14.616 1.00 96.25 129 GLY A CA 1
ATOM 995 C C . GLY A 1 129 ? -4.850 1.415 -15.038 1.00 96.25 129 GLY A C 1
ATOM 996 O O . GLY A 1 129 ? -4.818 0.766 -16.082 1.00 96.25 129 GLY A O 1
ATOM 997 N N . LEU A 1 130 ? -3.803 1.502 -14.208 1.00 97.56 130 LEU A N 1
ATOM 998 C CA . LEU A 1 130 ? -2.558 0.795 -14.499 1.00 97.56 130 LEU A CA 1
ATOM 999 C C . LEU A 1 130 ? -2.787 -0.721 -14.485 1.00 97.56 130 LEU A C 1
ATOM 1001 O O . LEU A 1 130 ? -3.361 -1.279 -13.548 1.00 97.56 130 LEU A O 1
ATOM 1005 N N . LYS A 1 131 ? -2.311 -1.386 -15.535 1.00 97.62 131 LYS A N 1
ATOM 1006 C CA . LYS A 1 131 ? -2.357 -2.843 -15.694 1.00 97.62 131 LYS A CA 1
ATOM 1007 C C . LYS A 1 131 ? -1.080 -3.462 -15.136 1.00 97.62 131 LYS A C 1
ATOM 1009 O O . LYS A 1 131 ? 0.013 -3.029 -15.496 1.00 97.62 131 LYS A O 1
ATOM 1014 N N . VAL A 1 132 ? -1.209 -4.463 -14.267 1.00 98.19 132 VAL A N 1
ATOM 1015 C CA . VAL A 1 132 ? -0.076 -5.073 -13.543 1.00 98.19 132 VAL A CA 1
ATOM 1016 C C . VAL A 1 132 ? 0.958 -5.650 -14.511 1.00 98.19 132 VAL A C 1
ATOM 1018 O O . VAL A 1 132 ? 2.155 -5.446 -14.328 1.00 98.19 132 VAL A O 1
ATOM 1021 N N . GLU A 1 133 ? 0.495 -6.291 -15.581 1.00 98.12 133 GLU A N 1
ATOM 1022 C CA . GLU A 1 133 ? 1.301 -6.876 -16.655 1.00 98.12 133 GLU A CA 1
ATOM 1023 C C . GLU A 1 133 ? 2.114 -5.846 -17.456 1.00 98.12 133 GLU A C 1
ATOM 1025 O O . GLU A 1 133 ? 3.126 -6.196 -18.058 1.00 98.12 133 GLU A O 1
ATOM 1030 N N . ASN A 1 134 ? 1.710 -4.574 -17.426 1.00 97.94 134 ASN A N 1
ATOM 1031 C CA . ASN A 1 134 ? 2.404 -3.480 -18.103 1.00 97.94 134 ASN A CA 1
ATOM 1032 C C . ASN A 1 134 ? 3.370 -2.730 -17.180 1.00 97.94 134 ASN A C 1
ATOM 1034 O O . ASN A 1 134 ? 4.041 -1.807 -17.637 1.00 97.94 134 ASN A O 1
ATOM 1038 N N . ILE A 1 135 ? 3.441 -3.076 -15.894 1.00 98.00 135 ILE A N 1
ATOM 1039 C CA . ILE A 1 135 ? 4.391 -2.474 -14.957 1.00 98.00 135 ILE A CA 1
ATOM 1040 C C . ILE A 1 135 ? 5.678 -3.296 -14.992 1.00 98.00 135 ILE A C 1
ATOM 1042 O O . ILE A 1 135 ? 5.648 -4.513 -14.827 1.00 98.00 135 ILE A O 1
ATOM 1046 N N . ILE A 1 136 ? 6.823 -2.640 -15.149 1.00 97.06 136 ILE A N 1
ATOM 1047 C CA . ILE A 1 136 ? 8.156 -3.245 -15.054 1.00 97.06 136 ILE A CA 1
ATOM 1048 C C . ILE A 1 136 ? 8.915 -2.532 -13.940 1.00 97.06 136 ILE A C 1
ATOM 1050 O O . ILE A 1 136 ? 8.977 -1.311 -13.948 1.00 97.06 136 ILE A O 1
ATOM 1054 N N . VAL A 1 137 ? 9.505 -3.270 -12.999 1.00 97.31 137 VAL A N 1
ATOM 1055 C CA . VAL A 1 137 ? 10.287 -2.690 -11.893 1.00 97.31 137 VAL A CA 1
ATOM 1056 C C . VAL A 1 137 ? 11.776 -2.850 -12.187 1.00 97.31 137 VAL A C 1
ATOM 1058 O O . VAL A 1 137 ? 12.211 -3.913 -12.635 1.00 97.31 137 VAL A O 1
ATOM 1061 N N . ALA A 1 138 ? 12.556 -1.803 -11.938 1.00 96.19 138 ALA A N 1
ATOM 1062 C CA . ALA A 1 138 ? 14.002 -1.795 -12.111 1.00 96.19 138 ALA A CA 1
ATOM 1063 C C . ALA A 1 138 ? 14.721 -1.560 -10.780 1.00 96.19 138 ALA A C 1
ATOM 1065 O O . ALA A 1 138 ? 14.188 -0.931 -9.875 1.00 96.19 138 ALA A O 1
ATOM 1066 N N . LYS A 1 139 ? 15.952 -2.059 -10.673 1.00 95.12 139 LYS A N 1
ATOM 1067 C CA . LYS A 1 139 ? 16.808 -1.931 -9.483 1.00 95.12 139 LYS A CA 1
ATOM 1068 C C . LYS A 1 139 ? 17.215 -0.495 -9.174 1.00 95.12 139 LYS A C 1
ATOM 1070 O O . LYS A 1 139 ? 17.417 -0.155 -8.016 1.00 95.12 139 LYS A O 1
ATOM 1075 N N . GLU A 1 140 ? 17.400 0.310 -10.212 1.00 90.69 140 GLU A N 1
ATOM 1076 C CA . GLU A 1 140 ? 17.962 1.650 -10.110 1.00 90.69 140 GLU A CA 1
ATOM 1077 C C . GLU A 1 140 ? 17.480 2.528 -11.266 1.00 90.69 140 GLU A C 1
ATOM 1079 O O . GLU A 1 140 ? 17.126 2.043 -12.348 1.00 90.69 140 GLU A O 1
ATOM 1084 N N . LYS A 1 141 ? 17.441 3.839 -11.020 1.00 86.38 141 LYS A N 1
ATOM 1085 C CA . LYS A 1 141 ? 17.041 4.825 -12.021 1.00 86.38 141 LYS A CA 1
ATOM 1086 C C . LYS A 1 141 ? 18.185 5.004 -13.020 1.00 86.38 141 LYS A C 1
ATOM 1088 O O . LYS A 1 141 ? 19.328 5.180 -12.594 1.00 86.38 141 LYS A O 1
ATOM 1093 N N . PRO A 1 142 ? 17.917 5.002 -14.336 1.00 83.19 142 PRO A N 1
ATOM 1094 C CA . PRO A 1 142 ? 18.951 5.315 -15.307 1.00 83.19 142 PRO A CA 1
ATOM 1095 C C . PRO A 1 142 ? 19.499 6.721 -15.039 1.00 83.19 142 PRO A C 1
ATOM 1097 O O . PRO A 1 142 ? 18.762 7.704 -15.030 1.00 83.19 142 PRO A O 1
ATOM 1100 N N . SER A 1 143 ? 20.808 6.803 -14.809 1.00 83.56 143 SER A N 1
ATOM 1101 C CA . SER A 1 143 ? 21.545 8.063 -14.689 1.00 83.56 143 SER A CA 1
ATOM 1102 C C . SER A 1 143 ? 21.455 8.912 -15.967 1.00 83.56 143 SER A C 1
ATOM 1104 O O . SER A 1 143 ? 21.176 8.389 -17.050 1.00 83.56 143 SER A O 1
ATOM 1106 N N . GLU A 1 144 ? 21.805 10.199 -15.883 1.00 77.19 144 GLU A N 1
ATOM 1107 C CA . GLU A 1 144 ? 21.933 11.083 -17.058 1.00 77.19 144 GLU A CA 1
ATOM 1108 C C . GLU A 1 144 ? 22.848 10.499 -18.147 1.00 77.19 144 GLU A C 1
ATOM 1110 O O . GLU A 1 144 ? 22.575 10.631 -19.335 1.00 77.19 144 GLU A O 1
ATOM 1115 N N . LYS A 1 145 ? 23.899 9.766 -17.756 1.00 74.88 145 LYS A N 1
ATOM 1116 C CA . LYS A 1 145 ? 24.834 9.114 -18.693 1.00 74.88 145 LYS A CA 1
ATOM 1117 C C . LYS A 1 145 ? 24.194 7.978 -19.493 1.00 74.88 145 LYS A C 1
ATOM 1119 O O . LYS A 1 145 ? 24.690 7.615 -20.554 1.00 74.88 145 LYS A O 1
ATOM 1124 N N . THR A 1 146 ? 23.109 7.416 -18.973 1.00 70.44 146 THR A N 1
ATOM 1125 C CA . THR A 1 146 ? 22.272 6.406 -19.634 1.00 70.44 146 THR A CA 1
ATOM 1126 C C . THR A 1 146 ? 21.009 7.020 -20.252 1.00 70.44 146 THR A C 1
ATOM 1128 O O . THR A 1 146 ? 20.239 6.327 -20.911 1.00 70.44 146 THR A O 1
ATOM 1131 N N . HIS A 1 147 ? 20.785 8.324 -20.076 1.00 58.19 147 HIS A N 1
ATOM 1132 C CA . HIS A 1 147 ? 19.621 9.044 -20.579 1.00 58.19 147 HIS A CA 1
ATOM 1133 C C . HIS A 1 147 ? 19.820 9.345 -22.072 1.00 58.19 147 HIS A C 1
ATOM 1135 O O . HIS A 1 147 ? 20.782 9.992 -22.473 1.00 58.19 147 HIS A O 1
ATOM 1141 N N . GLY A 1 148 ? 18.948 8.793 -22.916 1.00 60.19 148 GLY A N 1
ATOM 1142 C CA . GLY A 1 148 ? 19.084 8.792 -24.383 1.00 60.19 148 GLY A CA 1
ATOM 1143 C C . GLY A 1 148 ? 19.131 7.383 -24.975 1.00 60.19 148 GLY A C 1
ATOM 1144 O O . GLY A 1 148 ? 18.824 7.171 -26.147 1.00 60.19 148 GLY A O 1
ATOM 1145 N N . GLN A 1 149 ? 19.417 6.389 -24.140 1.00 61.78 149 GLN A N 1
ATOM 1146 C CA . GLN A 1 149 ? 19.168 4.993 -24.441 1.00 61.78 149 GLN A CA 1
ATOM 1147 C C . GLN A 1 149 ? 17.699 4.704 -24.104 1.00 61.78 149 GLN A C 1
ATOM 1149 O O . GLN A 1 149 ? 17.346 4.533 -22.943 1.00 61.78 149 GLN A O 1
ATOM 1154 N N . GLY A 1 150 ? 16.813 4.720 -25.109 1.00 66.75 150 GLY A N 1
ATOM 1155 C CA . GLY A 1 150 ? 15.413 4.316 -24.909 1.00 66.75 150 GLY A CA 1
ATOM 1156 C C . GLY A 1 150 ? 15.319 2.922 -24.271 1.00 66.75 150 GLY A C 1
ATOM 1157 O O . GLY A 1 150 ? 16.295 2.179 -24.304 1.00 66.75 150 GLY A O 1
ATOM 1158 N N . LEU A 1 151 ? 14.152 2.531 -23.741 1.00 71.00 151 LEU A N 1
ATOM 1159 C CA . LEU A 1 151 ? 13.929 1.252 -23.027 1.00 71.00 151 LEU A CA 1
ATOM 1160 C C . LEU A 1 151 ? 14.561 0.009 -23.688 1.00 71.00 151 LEU A C 1
ATOM 1162 O O . LEU A 1 151 ? 14.961 -0.919 -22.997 1.00 71.00 151 LEU A O 1
ATOM 1166 N N . ARG A 1 152 ? 14.711 0.004 -25.020 1.00 75.12 152 ARG A N 1
ATOM 1167 C CA . ARG A 1 152 ? 15.393 -1.057 -25.788 1.00 75.12 152 ARG A CA 1
ATOM 1168 C C . ARG A 1 152 ? 16.863 -1.281 -25.413 1.00 75.12 152 ARG A C 1
ATOM 1170 O O . ARG A 1 152 ? 17.388 -2.355 -25.670 1.00 75.12 152 ARG A O 1
ATOM 1177 N N . ASN A 1 153 ? 17.508 -0.279 -24.835 1.00 79.25 153 ASN A N 1
ATOM 1178 C CA . ASN A 1 153 ? 18.903 -0.297 -24.414 1.00 79.25 153 ASN A CA 1
ATOM 1179 C C . ASN A 1 153 ? 19.036 -0.418 -22.885 1.00 79.25 153 ASN A C 1
ATOM 1181 O O . ASN A 1 153 ? 20.143 -0.334 -22.359 1.00 79.25 153 ASN A O 1
ATOM 1185 N N . PHE A 1 154 ? 17.923 -0.600 -22.163 1.00 82.88 154 PHE A N 1
ATOM 1186 C CA . PHE A 1 154 ? 17.964 -0.794 -20.721 1.00 82.88 154 PHE A CA 1
ATOM 1187 C C . PHE A 1 154 ? 18.598 -2.159 -20.405 1.00 82.88 154 PHE A C 1
ATOM 1189 O O . PHE A 1 154 ? 18.165 -3.169 -20.972 1.00 82.88 154 PHE A O 1
ATOM 1196 N N . PRO A 1 155 ? 19.615 -2.233 -19.528 1.00 86.50 155 PRO A N 1
ATOM 1197 C CA . PRO A 1 155 ? 20.268 -3.499 -19.221 1.00 86.50 155 PRO A CA 1
ATOM 1198 C C . PRO A 1 155 ? 19.268 -4.509 -18.645 1.00 86.50 155 PRO A C 1
ATOM 1200 O O . PRO A 1 155 ? 18.622 -4.253 -17.631 1.00 86.50 155 PRO A O 1
ATOM 1203 N N . ALA A 1 156 ? 19.145 -5.685 -19.266 1.00 88.06 156 ALA A N 1
ATOM 1204 C CA . ALA A 1 156 ? 18.180 -6.701 -18.832 1.00 88.06 156 ALA A CA 1
ATOM 1205 C C . ALA A 1 156 ? 18.397 -7.141 -17.370 1.00 88.06 156 ALA A C 1
ATOM 1207 O O . ALA A 1 156 ? 17.446 -7.448 -16.661 1.00 88.06 156 ALA A O 1
ATOM 1208 N N . ASN A 1 157 ? 19.643 -7.110 -16.888 1.00 91.75 157 ASN A N 1
ATOM 1209 C CA . ASN A 1 157 ? 20.008 -7.444 -15.509 1.00 91.75 157 ASN A CA 1
ATOM 1210 C C . ASN A 1 157 ? 19.578 -6.391 -14.468 1.00 91.75 157 ASN A C 1
ATOM 1212 O O . ASN A 1 157 ? 19.728 -6.636 -13.265 1.00 91.75 157 ASN A O 1
ATOM 1216 N N . TRP A 1 158 ? 19.089 -5.227 -14.902 1.00 94.12 158 TRP A N 1
ATOM 1217 C CA . TRP A 1 158 ? 18.524 -4.197 -14.027 1.00 94.12 158 TRP A CA 1
ATOM 1218 C C . TRP A 1 158 ? 17.031 -4.386 -13.786 1.00 94.12 158 TRP A C 1
ATOM 1220 O O . TRP A 1 158 ? 16.514 -3.868 -12.799 1.00 94.12 158 TRP A O 1
ATOM 1230 N N . LEU A 1 159 ? 16.343 -5.128 -14.652 1.00 95.38 159 LEU A N 1
ATOM 1231 C CA . LEU A 1 159 ? 14.934 -5.448 -14.471 1.00 95.38 159 LEU A CA 1
ATOM 1232 C C . LEU A 1 159 ? 14.785 -6.523 -13.392 1.00 95.38 159 LEU A C 1
ATOM 1234 O O . LEU A 1 159 ? 15.589 -7.455 -13.304 1.00 95.38 159 LEU A O 1
ATOM 1238 N N . LEU A 1 160 ? 13.771 -6.370 -12.547 1.00 97.19 160 LEU A N 1
ATOM 1239 C CA . LEU A 1 160 ? 13.431 -7.339 -11.516 1.00 97.19 160 LEU A CA 1
ATOM 1240 C C . LEU A 1 160 ? 12.300 -8.248 -12.003 1.00 97.19 160 LEU A C 1
ATOM 1242 O O . LEU A 1 160 ? 11.288 -7.766 -12.515 1.00 97.19 160 LEU A O 1
ATOM 1246 N N . ASP A 1 161 ? 12.482 -9.555 -11.822 1.00 97.88 161 ASP A N 1
ATOM 1247 C CA . ASP A 1 161 ? 11.444 -10.555 -12.073 1.00 97.88 161 ASP A CA 1
ATOM 1248 C C . ASP A 1 161 ? 10.346 -10.479 -10.998 1.00 97.88 161 ASP A C 1
ATOM 1250 O O . ASP A 1 161 ? 10.614 -10.138 -9.842 1.00 97.88 161 ASP A O 1
ATOM 1254 N N . ASP A 1 162 ? 9.110 -10.796 -11.386 1.00 98.50 162 ASP A N 1
ATOM 1255 C CA . ASP A 1 162 ? 7.910 -10.728 -10.547 1.00 98.50 162 ASP A CA 1
ATOM 1256 C C . ASP A 1 162 ? 8.013 -11.547 -9.259 1.00 98.50 162 ASP A C 1
ATOM 1258 O O . ASP A 1 162 ? 7.427 -11.158 -8.243 1.00 98.50 162 ASP A O 1
ATOM 1262 N N . GLU A 1 163 ? 8.762 -12.648 -9.291 1.00 98.50 163 GLU A N 1
ATOM 1263 C CA . GLU A 1 163 ? 8.894 -13.591 -8.181 1.00 98.50 163 GLU A CA 1
ATOM 1264 C C . GLU A 1 163 ? 10.066 -13.259 -7.239 1.00 98.50 163 GLU A C 1
ATOM 1266 O O . GLU A 1 163 ? 10.197 -13.866 -6.172 1.00 98.50 163 GLU A O 1
ATOM 1271 N N . VAL A 1 164 ? 10.900 -12.263 -7.574 1.00 98.31 164 VAL A N 1
ATOM 1272 C CA . VAL A 1 164 ? 11.965 -11.786 -6.675 1.00 98.31 164 VAL A CA 1
ATOM 1273 C C . VAL A 1 164 ? 11.333 -11.188 -5.424 1.00 98.31 164 VAL A C 1
ATOM 1275 O O . VAL A 1 164 ? 10.439 -10.343 -5.505 1.00 98.31 164 VAL A O 1
ATOM 1278 N N . ARG A 1 165 ? 11.801 -11.616 -4.248 1.00 98.50 165 ARG A N 1
ATOM 1279 C CA . ARG A 1 165 ? 11.336 -11.080 -2.964 1.00 98.50 165 ARG A CA 1
ATOM 1280 C C . ARG A 1 165 ? 11.982 -9.736 -2.679 1.00 98.50 165 ARG A C 1
ATOM 1282 O O . ARG A 1 165 ? 13.148 -9.538 -2.999 1.00 98.50 165 ARG A O 1
ATOM 1289 N N . MET A 1 166 ? 11.267 -8.849 -1.994 1.00 98.38 166 MET A N 1
ATOM 1290 C CA . MET A 1 166 ? 11.739 -7.498 -1.685 1.00 98.38 166 MET A CA 1
ATOM 1291 C C . MET A 1 166 ? 13.055 -7.498 -0.906 1.00 98.38 166 MET A C 1
ATOM 1293 O O . MET A 1 166 ? 13.928 -6.691 -1.205 1.00 98.38 166 MET A O 1
ATOM 1297 N N . ARG A 1 167 ? 13.260 -8.445 0.016 1.00 98.00 167 ARG A N 1
ATOM 1298 C CA . ARG A 1 167 ? 14.538 -8.589 0.739 1.00 98.00 167 ARG A CA 1
ATOM 1299 C C . ARG A 1 167 ? 15.740 -8.952 -0.140 1.00 98.00 167 ARG A C 1
ATOM 1301 O O . ARG A 1 167 ? 16.872 -8.727 0.263 1.00 98.00 167 ARG A O 1
ATOM 1308 N N . ASP A 1 168 ? 15.483 -9.536 -1.310 1.00 97.94 168 ASP A N 1
ATOM 1309 C CA . ASP A 1 168 ? 16.500 -9.949 -2.280 1.00 97.94 168 ASP A CA 1
ATOM 1310 C C . ASP A 1 168 ? 16.715 -8.859 -3.360 1.00 97.94 168 ASP A C 1
ATOM 1312 O O . ASP A 1 168 ? 17.504 -9.030 -4.292 1.00 97.94 168 ASP A O 1
ATOM 1316 N N . THR A 1 169 ? 16.014 -7.723 -3.245 1.00 97.81 169 THR A N 1
ATOM 1317 C CA . THR A 1 169 ? 16.201 -6.526 -4.080 1.00 97.81 169 THR A CA 1
ATOM 1318 C C . THR A 1 169 ? 17.202 -5.558 -3.434 1.00 97.81 169 THR A C 1
ATOM 1320 O O . THR A 1 169 ? 17.459 -5.654 -2.235 1.00 97.81 169 THR A O 1
ATOM 1323 N N . PRO A 1 170 ? 17.769 -4.594 -4.184 1.00 97.25 170 PRO A N 1
ATOM 1324 C CA . PRO A 1 170 ? 18.657 -3.588 -3.600 1.00 97.25 170 PRO A CA 1
ATOM 1325 C C . PRO A 1 170 ? 17.925 -2.461 -2.851 1.00 97.25 170 PRO A C 1
ATOM 1327 O O . PRO A 1 170 ? 18.599 -1.588 -2.304 1.00 97.25 170 PRO A O 1
ATOM 1330 N N . PHE A 1 171 ? 16.586 -2.453 -2.840 1.00 98.00 171 PHE A N 1
ATOM 1331 C CA . PHE A 1 171 ? 15.796 -1.390 -2.223 1.00 98.00 171 PHE A CA 1
ATOM 1332 C C . PHE A 1 171 ? 15.923 -1.379 -0.697 1.00 98.00 171 PHE A C 1
ATOM 1334 O O . PHE A 1 171 ? 15.962 -2.422 -0.041 1.00 98.00 171 PHE A O 1
ATOM 1341 N N . LYS A 1 172 ? 15.922 -0.177 -0.130 1.00 97.75 172 LYS A N 1
ATOM 1342 C CA . LYS A 1 172 ? 15.943 0.105 1.306 1.00 97.75 172 LYS A CA 1
ATOM 1343 C C . LYS A 1 172 ? 14.723 0.925 1.706 1.00 97.75 172 LYS A C 1
ATOM 1345 O O . LYS A 1 172 ? 14.029 1.497 0.868 1.00 97.75 172 LYS A O 1
ATOM 1350 N N . ASP A 1 173 ? 14.461 0.982 3.009 1.00 98.31 173 ASP A N 1
ATOM 1351 C CA . ASP A 1 173 ? 13.421 1.862 3.540 1.00 98.31 173 ASP A CA 1
ATOM 1352 C C . ASP A 1 173 ? 13.682 3.318 3.127 1.00 98.31 173 ASP A C 1
ATOM 1354 O O . ASP A 1 173 ? 14.783 3.842 3.304 1.00 98.31 173 ASP A O 1
ATOM 1358 N N . GLY A 1 174 ? 12.659 3.958 2.566 1.00 97.56 174 GLY A N 1
ATOM 1359 C CA . GLY A 1 174 ? 12.714 5.325 2.066 1.00 97.56 174 GLY A CA 1
ATOM 1360 C C . GLY A 1 174 ? 13.176 5.481 0.616 1.00 97.56 174 GLY A C 1
ATOM 1361 O O . GLY A 1 174 ? 13.175 6.618 0.150 1.00 97.56 174 GLY A O 1
ATOM 1362 N N . ASP A 1 175 ? 13.530 4.409 -0.100 1.00 97.88 175 ASP A N 1
ATOM 1363 C CA . ASP A 1 175 ? 13.959 4.488 -1.505 1.00 97.88 175 ASP A CA 1
ATOM 1364 C C . ASP A 1 175 ? 12.799 4.772 -2.486 1.00 97.88 175 ASP A C 1
ATOM 1366 O O . ASP A 1 175 ? 11.615 4.561 -2.195 1.00 97.88 175 ASP A O 1
ATOM 1370 N N . GLU A 1 176 ? 13.161 5.226 -3.692 1.00 97.31 176 GLU A N 1
ATOM 1371 C CA . GLU A 1 176 ? 12.262 5.322 -4.848 1.00 97.31 176 GLU A CA 1
ATOM 1372 C C . GLU A 1 176 ? 12.040 3.925 -5.449 1.00 97.31 176 GLU A C 1
ATOM 1374 O O . GLU A 1 176 ? 12.990 3.262 -5.869 1.00 97.31 176 GLU A O 1
ATOM 1379 N N . LEU A 1 177 ? 10.785 3.486 -5.557 1.00 97.62 177 LEU A N 1
ATOM 1380 C CA . LEU A 1 177 ? 10.428 2.318 -6.356 1.00 97.62 177 LEU A CA 1
ATOM 1381 C C . LEU A 1 177 ? 10.467 2.707 -7.836 1.00 97.62 177 LEU A C 1
ATOM 1383 O O . LEU A 1 177 ? 9.512 3.279 -8.365 1.00 97.62 177 LEU A O 1
ATOM 1387 N N . VAL A 1 178 ? 11.570 2.383 -8.506 1.00 95.69 178 VAL A N 1
ATOM 1388 C CA . VAL A 1 178 ? 11.754 2.673 -9.931 1.00 95.69 178 VAL A CA 1
ATOM 1389 C C . VAL A 1 178 ? 10.933 1.690 -10.760 1.00 95.69 178 VAL A C 1
ATOM 1391 O O . VAL A 1 178 ? 11.218 0.490 -10.785 1.00 95.69 178 VAL A O 1
ATOM 1394 N N . PHE A 1 179 ? 9.923 2.192 -11.467 1.00 96.44 179 PHE A N 1
ATOM 1395 C CA . PHE A 1 179 ? 9.134 1.386 -12.391 1.00 96.44 179 PHE A CA 1
ATOM 1396 C C . PHE A 1 179 ? 8.855 2.118 -13.704 1.00 96.44 179 PHE A C 1
ATOM 1398 O O . PHE A 1 179 ? 8.842 3.344 -13.771 1.00 96.44 179 PHE A O 1
ATOM 1405 N N . PHE A 1 180 ? 8.604 1.335 -14.746 1.00 94.50 180 PHE A N 1
ATOM 1406 C CA . PHE A 1 180 ? 8.172 1.786 -16.059 1.00 94.50 180 PHE A CA 1
ATOM 1407 C C . PHE A 1 180 ? 6.784 1.225 -16.340 1.00 94.50 180 PHE A C 1
ATOM 1409 O O . PHE A 1 180 ? 6.502 0.068 -16.019 1.00 94.50 180 PHE A O 1
ATOM 1416 N N . TYR A 1 181 ? 5.927 2.033 -16.957 1.00 96.38 181 TYR A N 1
ATOM 1417 C CA . TYR A 1 181 ? 4.639 1.578 -17.462 1.00 96.38 181 TYR A CA 1
ATOM 1418 C C . TYR A 1 181 ? 4.702 1.454 -18.984 1.00 96.38 181 TYR A C 1
ATOM 1420 O O . TYR A 1 181 ? 4.994 2.423 -19.676 1.00 96.38 181 TYR A O 1
ATOM 1428 N N . MET A 1 182 ? 4.440 0.256 -19.502 1.00 95.81 182 MET A N 1
ATOM 1429 C CA . MET A 1 182 ? 4.530 -0.061 -20.933 1.00 95.81 182 MET A CA 1
ATOM 1430 C C . MET A 1 182 ? 3.249 0.266 -21.715 1.00 95.81 182 MET A C 1
ATOM 1432 O O . MET A 1 182 ? 3.223 0.103 -22.934 1.00 95.81 182 MET A O 1
ATOM 1436 N N . GLY A 1 183 ? 2.183 0.693 -21.030 1.00 95.75 183 GLY A N 1
ATOM 1437 C CA . GLY A 1 183 ? 0.953 1.186 -21.652 1.00 95.75 183 GLY A CA 1
ATOM 1438 C C . GLY A 1 183 ? 0.908 2.715 -21.748 1.00 95.75 183 GLY A C 1
ATOM 1439 O O . GLY A 1 183 ? 1.864 3.404 -21.402 1.00 95.75 183 GLY A O 1
ATOM 1440 N N . ASP A 1 184 ? -0.240 3.251 -22.159 1.00 97.00 184 ASP A N 1
ATOM 1441 C CA . ASP A 1 184 ? -0.527 4.686 -22.068 1.00 97.00 184 ASP A CA 1
ATOM 1442 C C . ASP A 1 184 ? -1.141 4.981 -20.693 1.00 97.00 184 ASP A C 1
ATOM 1444 O O . ASP A 1 184 ? -2.336 4.776 -20.473 1.00 97.00 184 ASP A O 1
ATOM 1448 N N . ALA A 1 185 ? -0.307 5.402 -19.736 1.00 96.31 185 ALA A N 1
ATOM 1449 C CA . ALA A 1 185 ? -0.748 5.638 -18.361 1.00 96.31 185 ALA A CA 1
ATOM 1450 C C . ALA A 1 185 ? -1.853 6.701 -18.280 1.00 96.31 185 ALA A C 1
ATOM 1452 O O . ALA A 1 185 ? -2.797 6.543 -17.507 1.00 96.31 185 ALA A O 1
ATOM 1453 N N . ALA A 1 186 ? -1.760 7.769 -19.076 1.00 96.94 186 ALA A N 1
ATOM 1454 C CA . ALA A 1 186 ? -2.730 8.856 -19.046 1.00 96.94 186 ALA A CA 1
ATOM 1455 C C . ALA A 1 186 ? -4.098 8.385 -19.558 1.00 96.94 186 ALA A C 1
ATOM 1457 O O . ALA A 1 186 ? -5.114 8.607 -18.891 1.00 96.94 186 ALA A O 1
ATOM 1458 N N . GLN A 1 187 ? -4.121 7.685 -20.695 1.00 97.81 187 GLN A N 1
ATOM 1459 C CA . GLN A 1 187 ? -5.346 7.137 -21.270 1.00 97.81 187 GLN A CA 1
ATOM 1460 C C . GLN A 1 187 ? -5.956 6.048 -20.377 1.00 97.81 187 GLN A C 1
ATOM 1462 O O . GLN A 1 187 ? -7.159 6.076 -20.110 1.00 97.81 187 GLN A O 1
ATOM 1467 N N . ASP A 1 188 ? -5.143 5.114 -19.877 1.00 97.75 188 ASP A N 1
ATOM 1468 C CA . ASP A 1 188 ? -5.615 4.002 -19.045 1.00 97.75 188 ASP A CA 1
ATOM 1469 C C . ASP A 1 188 ? -6.215 4.498 -17.714 1.00 97.75 188 ASP A C 1
ATOM 1471 O O . ASP A 1 188 ? -7.269 4.017 -17.281 1.00 97.75 188 ASP A O 1
ATOM 1475 N N . VAL A 1 189 ? -5.593 5.502 -17.084 1.00 96.25 189 VAL A N 1
ATOM 1476 C CA . VAL A 1 189 ? -6.100 6.129 -15.852 1.00 96.25 189 VAL A CA 1
ATOM 1477 C C . VAL A 1 189 ? -7.370 6.940 -16.117 1.00 96.25 189 VAL A C 1
ATOM 1479 O O . VAL A 1 189 ? -8.309 6.878 -15.319 1.00 96.25 189 VAL A O 1
ATOM 1482 N N . ALA A 1 190 ? -7.449 7.681 -17.227 1.00 97.12 190 ALA A N 1
ATOM 1483 C CA . ALA A 1 190 ? -8.662 8.410 -17.605 1.00 97.12 190 ALA A CA 1
ATOM 1484 C C . ALA A 1 190 ? -9.848 7.455 -17.824 1.00 97.12 190 ALA A C 1
ATOM 1486 O O . ALA A 1 190 ? -10.900 7.628 -17.207 1.00 97.12 190 ALA A O 1
ATOM 1487 N N . ALA A 1 191 ? -9.645 6.380 -18.589 1.00 97.00 191 ALA A N 1
ATOM 1488 C CA . ALA A 1 191 ? -10.671 5.371 -18.850 1.00 97.00 191 ALA A CA 1
ATOM 1489 C C . ALA A 1 191 ? -11.120 4.629 -17.575 1.00 97.00 191 ALA A C 1
ATOM 1491 O O . ALA A 1 191 ? -12.267 4.195 -17.452 1.00 97.00 191 ALA A O 1
ATOM 1492 N N . ALA A 1 192 ? -10.230 4.443 -16.595 1.00 96.00 192 ALA A N 1
ATOM 1493 C CA . ALA A 1 192 ? -10.607 3.889 -15.295 1.00 96.00 192 ALA A CA 1
ATOM 1494 C C . ALA A 1 192 ? -11.473 4.857 -14.477 1.00 96.00 192 ALA A C 1
ATOM 1496 O O . ALA A 1 192 ? -12.461 4.429 -13.881 1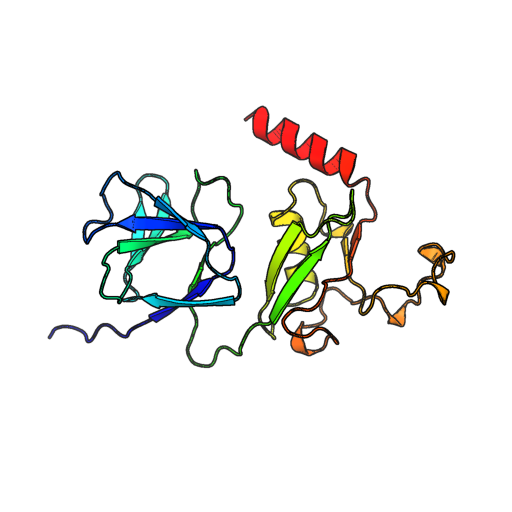.00 96.00 192 ALA A O 1
ATOM 1497 N N . LYS A 1 193 ? -11.146 6.154 -14.483 1.00 94.62 193 LYS A N 1
ATOM 1498 C CA . LYS A 1 193 ? -11.943 7.184 -13.800 1.00 94.62 193 LYS A CA 1
ATOM 1499 C C . LYS A 1 193 ? -13.349 7.297 -14.382 1.00 94.62 193 LYS A C 1
ATOM 1501 O O . LYS A 1 193 ? -14.301 7.319 -13.611 1.00 94.62 193 LYS A O 1
ATOM 1506 N N . GLU A 1 194 ? -13.485 7.293 -15.707 1.00 96.38 194 GLU A N 1
ATOM 1507 C CA . GLU A 1 194 ? -14.794 7.334 -16.376 1.00 96.38 194 GLU A CA 1
ATOM 1508 C C . GLU A 1 194 ? -15.691 6.162 -15.953 1.00 96.38 194 GLU A C 1
ATOM 1510 O O . GLU A 1 194 ? -16.859 6.357 -15.614 1.00 96.38 194 GLU A O 1
ATOM 1515 N N . ARG A 1 195 ? -15.127 4.948 -15.877 1.00 95.38 195 ARG A N 1
ATOM 1516 C CA . ARG A 1 195 ? -15.851 3.757 -15.405 1.00 95.38 195 ARG A CA 1
ATOM 1517 C C . ARG A 1 195 ? -16.309 3.875 -13.953 1.00 95.38 195 ARG A C 1
ATOM 1519 O O . ARG A 1 195 ? -17.421 3.462 -13.653 1.00 95.38 195 ARG A O 1
ATOM 1526 N N . LEU A 1 196 ? -15.484 4.450 -13.076 1.00 91.06 196 LEU A N 1
ATOM 1527 C CA . LEU A 1 196 ? -15.835 4.667 -11.666 1.00 91.06 196 LEU A CA 1
ATOM 1528 C C . LEU A 1 196 ? -16.914 5.740 -11.476 1.00 91.06 196 LEU A C 1
ATOM 1530 O O . LEU A 1 196 ? -17.633 5.703 -10.486 1.00 91.06 196 LEU A O 1
ATOM 1534 N N . THR A 1 197 ? -17.027 6.703 -12.394 1.00 92.69 197 THR A N 1
ATOM 1535 C CA . THR A 1 197 ? -18.085 7.727 -12.348 1.00 92.69 197 THR A CA 1
ATOM 1536 C C . THR A 1 197 ? -19.408 7.274 -12.962 1.00 92.69 197 THR A C 1
ATOM 1538 O O . THR A 1 197 ? -20.431 7.906 -12.720 1.00 92.69 197 THR A O 1
ATOM 1541 N N . ALA A 1 198 ? -19.390 6.214 -13.773 1.00 93.50 198 ALA A N 1
ATOM 1542 C CA . ALA A 1 198 ? -20.574 5.680 -14.442 1.00 93.50 198 ALA A CA 1
ATOM 1543 C C . ALA A 1 198 ? -21.348 4.640 -13.604 1.00 93.50 198 ALA A C 1
ATOM 1545 O O . ALA A 1 198 ? -22.459 4.275 -13.986 1.00 93.50 198 ALA A O 1
ATOM 1546 N N . SER A 1 199 ? -20.760 4.151 -12.506 1.00 83.56 199 SER A N 1
ATOM 1547 C CA . SER A 1 199 ? -21.344 3.176 -11.570 1.00 83.56 199 SER A CA 1
ATOM 1548 C C . SER A 1 199 ? -21.995 3.844 -10.367 1.00 83.56 199 SER A C 1
ATOM 1550 O O . SER A 1 199 ? -23.098 3.403 -9.983 1.00 83.56 199 SER A O 1
#